Protein AF-A0A358AQT1-F1 (afdb_monomer_lite)

pLDDT: mean 85.49, std 14.46, range [27.53, 97.75]

Structure (mmCIF, N/CA/C/O backbone):
data_AF-A0A358AQT1-F1
#
_entry.id   AF-A0A358AQT1-F1
#
loop_
_atom_site.group_PDB
_atom_site.id
_atom_site.type_symbol
_atom_site.label_atom_id
_atom_site.label_alt_id
_atom_site.label_comp_id
_atom_site.label_asym_id
_atom_site.label_entity_id
_atom_site.label_seq_id
_atom_site.pdbx_PDB_ins_code
_atom_site.Cartn_x
_atom_site.Cartn_y
_atom_site.Cartn_z
_atom_site.occupancy
_atom_site.B_iso_or_equiv
_atom_site.auth_seq_id
_atom_site.auth_comp_id
_atom_site.auth_asym_id
_atom_site.auth_atom_id
_atom_site.pdbx_PDB_model_num
ATOM 1 N N . MET A 1 1 ? 2.824 5.574 20.907 1.00 30.31 1 MET A N 1
ATOM 2 C CA . MET A 1 1 ? 1.849 4.474 20.839 1.00 30.31 1 MET A CA 1
ATOM 3 C C . MET A 1 1 ? 1.481 4.317 19.376 1.00 30.31 1 MET A C 1
ATOM 5 O O . MET A 1 1 ? 0.693 5.107 18.877 1.00 30.31 1 MET A O 1
ATOM 9 N N . GLU A 1 2 ? 2.161 3.412 18.668 1.00 27.53 2 GLU A N 1
ATOM 10 C CA . GLU A 1 2 ? 1.787 3.032 17.302 1.00 27.53 2 GLU A CA 1
ATOM 11 C C . GLU A 1 2 ? 0.395 2.410 17.377 1.00 27.53 2 GLU A C 1
ATOM 13 O O . GLU A 1 2 ? 0.214 1.374 18.022 1.00 27.53 2 GLU A O 1
ATOM 18 N N . LEU A 1 3 ? -0.600 3.036 16.756 1.00 34.34 3 LEU A N 1
ATOM 19 C CA . LEU A 1 3 ? -1.854 2.349 16.494 1.00 34.34 3 LEU A CA 1
ATOM 20 C C . LEU A 1 3 ? -1.544 1.275 15.460 1.00 34.34 3 LEU A C 1
ATOM 22 O O . LEU A 1 3 ? -1.554 1.514 14.257 1.00 34.34 3 LEU A O 1
ATOM 26 N N . ARG A 1 4 ? -1.220 0.078 15.952 1.00 35.69 4 ARG A N 1
ATOM 27 C CA . ARG A 1 4 ? -1.135 -1.130 15.141 1.00 35.69 4 ARG A CA 1
ATOM 28 C C . ARG A 1 4 ? -2.538 -1.484 14.667 1.00 35.69 4 ARG A C 1
ATOM 30 O O . ARG A 1 4 ? -3.143 -2.446 15.128 1.00 35.69 4 ARG A O 1
ATOM 37 N N . ILE A 1 5 ? -3.021 -0.752 13.668 1.00 42.03 5 ILE A N 1
ATOM 38 C CA . ILE A 1 5 ? -4.056 -1.209 12.739 1.00 42.03 5 ILE A CA 1
ATOM 39 C C . ILE A 1 5 ? -3.383 -2.241 11.812 1.00 42.03 5 ILE A C 1
ATOM 41 O O . ILE A 1 5 ? -3.274 -2.081 10.604 1.00 42.03 5 ILE A O 1
ATOM 45 N N . GLN A 1 6 ? -2.826 -3.293 12.414 1.00 35.91 6 GLN A N 1
ATOM 46 C CA . GLN A 1 6 ? -2.219 -4.442 11.745 1.00 35.91 6 GLN A CA 1
ATOM 47 C C . GLN A 1 6 ? -3.061 -5.702 12.007 1.00 35.91 6 GLN A C 1
ATOM 49 O O . GLN A 1 6 ? -2.553 -6.822 12.003 1.00 35.91 6 GLN A O 1
ATOM 54 N N . GLY A 1 7 ? -4.368 -5.548 12.238 1.00 41.00 7 GLY A N 1
ATOM 55 C CA . GLY A 1 7 ? -5.285 -6.670 12.447 1.00 41.00 7 GLY A CA 1
ATOM 56 C C . GLY A 1 7 ? -5.422 -7.490 11.170 1.00 41.00 7 GLY A C 1
ATOM 57 O O . GLY A 1 7 ? -5.809 -6.952 10.139 1.00 41.00 7 GLY A O 1
ATOM 58 N N . ILE A 1 8 ? -5.012 -8.762 11.202 1.00 37.56 8 ILE A N 1
ATOM 59 C CA . ILE A 1 8 ? -5.209 -9.713 10.098 1.00 37.56 8 ILE A CA 1
ATOM 60 C C . ILE A 1 8 ? -6.718 -9.855 9.923 1.00 37.56 8 ILE A C 1
ATOM 62 O O . ILE A 1 8 ? -7.374 -10.421 10.792 1.00 37.56 8 ILE A O 1
ATOM 66 N N . GLY A 1 9 ? -7.264 -9.360 8.812 1.00 43.81 9 GLY A N 1
ATOM 67 C CA . GLY A 1 9 ? -8.577 -9.794 8.357 1.00 43.81 9 GLY A CA 1
ATOM 68 C C . GLY A 1 9 ? -8.453 -11.262 7.970 1.00 43.81 9 GLY A C 1
ATOM 69 O O . GLY A 1 9 ? -8.077 -11.586 6.847 1.00 43.81 9 GLY A O 1
ATOM 70 N N . THR A 1 10 ? -8.657 -12.172 8.922 1.00 42.59 10 THR A N 1
ATOM 71 C CA . THR A 1 10 ? -8.799 -13.591 8.591 1.00 42.59 10 THR A CA 1
ATOM 72 C C . THR A 1 10 ? -10.063 -13.675 7.744 1.00 42.59 10 THR A C 1
ATOM 74 O O . THR A 1 10 ? -11.095 -13.202 8.204 1.00 42.59 10 THR A O 1
ATOM 77 N N . GLY A 1 11 ? -9.997 -14.170 6.507 1.00 44.16 11 GLY A N 1
ATOM 78 C CA . GLY A 1 11 ? -11.103 -14.160 5.531 1.00 44.16 11 GLY A CA 1
ATOM 79 C C . GLY A 1 11 ? -12.346 -14.990 5.904 1.00 44.16 11 GLY A C 1
ATOM 80 O O . GLY A 1 11 ? -12.951 -15.615 5.037 1.00 44.16 11 GLY A O 1
ATOM 81 N N . GLY A 1 12 ? -12.705 -15.061 7.186 1.00 54.00 12 GLY A N 1
ATOM 82 C CA . GLY A 1 12 ? -13.953 -15.604 7.691 1.00 54.00 12 GLY A CA 1
ATOM 83 C C . GLY A 1 12 ? -15.131 -14.653 7.474 1.00 54.00 12 GLY A C 1
ATOM 84 O O . GLY A 1 12 ? -14.981 -13.467 7.190 1.00 54.00 12 GLY A O 1
ATOM 85 N N . ILE A 1 13 ? -16.337 -15.201 7.609 1.00 58.09 13 ILE A N 1
ATOM 86 C CA . ILE A 1 13 ? -17.584 -14.438 7.524 1.00 58.09 13 ILE A CA 1
ATOM 87 C C . ILE A 1 13 ? -17.609 -13.438 8.683 1.00 58.09 13 ILE A C 1
ATOM 89 O O . ILE A 1 13 ? -17.651 -13.847 9.844 1.00 58.09 13 ILE A O 1
ATOM 93 N N . ASN A 1 14 ? -17.607 -12.143 8.359 1.00 67.81 14 ASN A N 1
ATOM 94 C CA . ASN A 1 14 ? -17.722 -11.067 9.339 1.00 67.81 14 ASN A CA 1
ATOM 95 C C . ASN A 1 14 ? -18.961 -11.317 10.232 1.00 67.81 14 ASN A C 1
ATOM 97 O O . ASN A 1 14 ? -20.052 -11.574 9.698 1.00 67.81 14 ASN A O 1
ATOM 101 N N . PRO A 1 15 ? -18.827 -11.318 11.575 1.00 71.88 15 PRO A N 1
ATOM 102 C CA . PRO A 1 15 ? -19.958 -11.539 12.464 1.00 71.88 15 PRO A CA 1
ATOM 103 C C . PRO A 1 15 ? -21.102 -10.571 12.148 1.00 71.88 15 PRO A C 1
ATOM 105 O O . PRO A 1 15 ? -20.899 -9.385 11.900 1.00 71.88 15 PRO A O 1
ATOM 108 N N . SER A 1 16 ? -22.343 -11.073 12.177 1.00 83.38 16 SER A N 1
ATOM 109 C CA . SER A 1 16 ? -23.503 -10.220 11.899 1.00 83.38 16 SER A CA 1
ATOM 110 C C . SER A 1 16 ? -23.532 -9.020 12.851 1.00 83.38 16 SER A C 1
ATOM 112 O O . SER A 1 16 ? -23.256 -9.173 14.046 1.00 83.38 16 SER A O 1
ATOM 114 N N . ALA A 1 17 ? -23.954 -7.851 12.357 1.00 86.00 17 ALA A N 1
ATOM 115 C CA . ALA A 1 17 ? -24.087 -6.651 13.186 1.00 86.00 17 ALA A CA 1
ATOM 116 C C . ALA A 1 17 ? -24.909 -6.935 14.455 1.00 86.00 17 ALA A C 1
ATOM 118 O O . ALA A 1 17 ? -24.529 -6.555 15.559 1.00 86.00 17 ALA A O 1
ATOM 119 N N . ARG A 1 18 ? -25.990 -7.718 14.340 1.00 87.38 18 ARG A N 1
ATOM 120 C CA . ARG A 1 18 ? -26.807 -8.127 15.492 1.00 87.38 18 ARG A CA 1
ATOM 121 C C . ARG A 1 18 ? -25.993 -8.864 16.560 1.00 87.38 18 ARG A C 1
ATOM 123 O O . ARG A 1 18 ? -26.183 -8.595 17.744 1.00 87.38 18 ARG A O 1
ATOM 130 N N . THR A 1 19 ? -25.102 -9.773 16.167 1.00 88.12 19 THR A N 1
ATOM 131 C CA . THR A 1 19 ? -24.222 -10.506 17.092 1.00 88.12 19 THR A CA 1
ATOM 132 C C . THR A 1 19 ? -23.278 -9.550 17.816 1.00 88.12 19 THR A C 1
ATOM 134 O O . THR A 1 19 ? -23.160 -9.616 19.040 1.00 88.12 19 THR A O 1
ATOM 137 N N 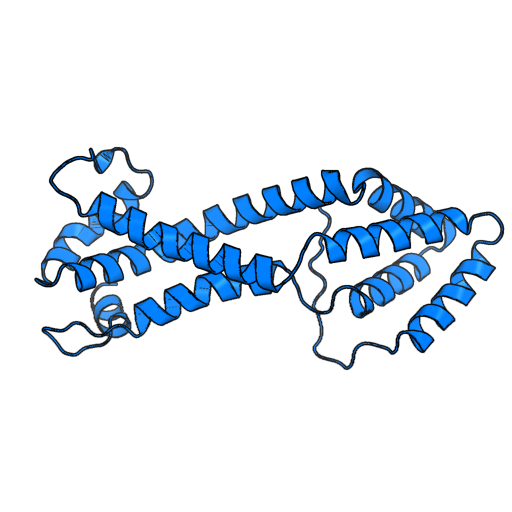. VAL A 1 20 ? -22.659 -8.628 17.076 1.00 89.75 20 VAL A N 1
ATOM 138 C CA . VAL A 1 20 ? -21.725 -7.631 17.618 1.00 89.75 20 VAL A CA 1
ATOM 139 C C . VAL A 1 20 ? -22.432 -6.712 18.609 1.00 89.75 20 VAL A C 1
ATOM 141 O O . VAL A 1 20 ? -22.029 -6.635 19.767 1.00 89.75 20 VAL A O 1
ATOM 144 N N . PHE A 1 21 ? -23.551 -6.101 18.217 1.00 91.56 21 PHE A N 1
ATOM 145 C CA . PHE A 1 21 ? -24.311 -5.203 19.091 1.00 91.56 21 PHE A CA 1
ATOM 146 C C . PHE A 1 21 ? -24.918 -5.915 20.310 1.00 91.56 21 PHE A C 1
ATOM 148 O O . PHE A 1 21 ? -25.053 -5.307 21.372 1.00 91.56 21 PHE A O 1
ATOM 155 N N . THR A 1 22 ? -25.222 -7.215 20.210 1.00 91.12 22 THR A N 1
ATOM 156 C CA . THR A 1 22 ? -25.646 -8.013 21.374 1.00 91.12 22 THR A CA 1
ATOM 157 C C . THR A 1 22 ? -24.506 -8.178 22.380 1.00 91.12 22 THR A C 1
ATOM 159 O O . THR A 1 22 ? -24.722 -7.981 23.574 1.00 91.12 22 THR A O 1
ATOM 162 N N . LYS A 1 23 ? -23.283 -8.478 21.919 1.00 90.38 23 LYS A N 1
ATOM 163 C CA . LYS A 1 23 ? -22.099 -8.530 22.792 1.00 90.38 23 LYS A CA 1
ATOM 164 C C . LYS A 1 23 ? -21.771 -7.156 23.379 1.00 90.38 23 LYS A C 1
ATOM 166 O O . LYS A 1 23 ? -21.539 -7.051 24.581 1.00 90.38 23 LYS A O 1
ATOM 171 N N . LEU A 1 24 ? -21.838 -6.092 22.577 1.00 93.19 24 LEU A N 1
ATOM 172 C CA . LEU A 1 24 ? -21.643 -4.719 23.055 1.00 93.19 24 LEU A CA 1
ATOM 173 C C . LEU A 1 24 ? -22.593 -4.376 24.202 1.00 93.19 24 LEU A C 1
ATOM 175 O O . LEU A 1 24 ? -22.164 -3.783 25.188 1.00 93.19 24 LEU A O 1
ATOM 179 N N . LYS A 1 25 ? -23.857 -4.809 24.125 1.00 93.56 25 LYS A N 1
ATOM 180 C CA . LYS A 1 25 ? -24.830 -4.603 25.202 1.00 93.56 25 LYS A CA 1
ATOM 181 C C . LYS A 1 25 ? -24.364 -5.187 26.544 1.00 93.56 25 LYS A C 1
ATOM 183 O O . LYS A 1 25 ? -24.516 -4.521 27.561 1.00 93.56 25 LYS A O 1
ATOM 188 N N . SER A 1 26 ? -23.743 -6.370 26.561 1.00 93.25 26 SER A N 1
ATOM 189 C CA . SER A 1 26 ? -23.199 -6.915 27.817 1.00 93.25 26 SER A CA 1
ATOM 190 C C . SER A 1 26 ? -22.043 -6.082 28.381 1.00 93.25 26 SER A C 1
ATOM 192 O O . SER A 1 26 ? -21.949 -5.916 29.593 1.00 93.25 26 SER A O 1
ATOM 194 N N . TYR A 1 27 ? -21.206 -5.479 27.530 1.00 93.12 27 TYR A N 1
ATOM 195 C CA . TYR A 1 27 ? -20.159 -4.555 27.987 1.00 93.12 27 TYR A CA 1
ATOM 196 C C . TYR A 1 27 ? -20.737 -3.244 28.526 1.00 93.12 27 TYR A C 1
ATOM 198 O O . TYR A 1 27 ? -20.243 -2.720 29.522 1.00 93.12 27 TYR A O 1
ATOM 206 N N . PHE A 1 28 ? -21.811 -2.741 27.913 1.00 93.12 28 PHE A N 1
ATOM 207 C CA . PHE A 1 28 ? -22.566 -1.601 28.431 1.00 93.12 28 PHE A CA 1
ATOM 208 C C . PHE A 1 28 ? -23.085 -1.853 29.849 1.00 93.12 28 PHE A C 1
ATOM 210 O O . PHE A 1 28 ? -22.928 -1.006 30.726 1.00 93.12 28 PHE A O 1
ATOM 217 N N . GLU A 1 29 ? -23.652 -3.035 30.085 1.00 92.12 29 GLU A N 1
ATOM 218 C CA . GLU A 1 29 ? -24.152 -3.443 31.399 1.00 92.12 29 GLU A CA 1
ATOM 219 C C . GLU A 1 29 ? -23.017 -3.573 32.431 1.00 92.12 29 GLU A C 1
ATOM 221 O O . GLU A 1 29 ? -23.175 -3.115 33.562 1.00 92.12 29 GLU A O 1
ATOM 226 N N . LEU A 1 30 ? -21.856 -4.116 32.041 1.00 91.12 30 LEU A N 1
ATOM 227 C CA . LEU A 1 30 ? -20.677 -4.235 32.912 1.00 91.12 30 LEU A CA 1
ATOM 228 C C . LEU A 1 30 ? -20.078 -2.879 33.313 1.00 91.12 30 LEU A C 1
ATOM 230 O O . LEU A 1 30 ? -19.614 -2.722 34.440 1.00 91.12 30 LEU A O 1
ATOM 234 N N . LEU A 1 31 ? -20.079 -1.904 32.403 1.00 92.50 31 LEU A N 1
ATOM 235 C CA . LEU A 1 31 ? -19.528 -0.570 32.658 1.00 92.50 31 LEU A CA 1
ATOM 236 C C . LEU A 1 31 ? -20.473 0.324 33.476 1.00 92.50 31 LEU A C 1
ATOM 238 O O . LEU A 1 31 ? -20.018 1.282 34.101 1.00 92.50 31 LEU A O 1
ATOM 242 N N . GLY A 1 32 ? -21.779 0.045 33.484 1.00 92.06 32 GLY A N 1
ATOM 243 C CA . GLY A 1 32 ? -22.765 0.819 34.241 1.00 92.06 32 GLY A CA 1
ATOM 244 C C . GLY A 1 32 ? -22.709 2.316 33.910 1.00 92.06 32 GLY A C 1
ATOM 245 O O . GLY A 1 32 ? -22.921 2.725 32.770 1.00 92.06 32 GLY A O 1
ATOM 246 N N . ASN A 1 33 ? -22.392 3.153 34.903 1.00 92.69 33 ASN A N 1
ATOM 247 C CA . ASN A 1 33 ? -22.304 4.612 34.735 1.00 92.69 33 ASN A CA 1
ATOM 248 C C . ASN A 1 33 ? -21.180 5.052 33.773 1.00 92.69 33 ASN A C 1
ATOM 250 O O . ASN A 1 33 ? -21.238 6.138 33.189 1.00 92.69 33 ASN A O 1
ATOM 254 N N . ASP A 1 34 ? -20.186 4.192 33.554 1.00 93.00 34 ASP A N 1
ATOM 255 C CA . ASP A 1 34 ? -19.022 4.464 32.712 1.00 93.00 34 ASP A CA 1
ATOM 256 C C . ASP A 1 34 ? -19.237 4.100 31.235 1.00 93.00 34 ASP A C 1
ATOM 258 O O . ASP A 1 34 ? -18.322 4.207 30.421 1.00 93.00 34 ASP A O 1
ATOM 262 N N . GLN A 1 35 ? -20.463 3.731 30.846 1.00 93.44 35 GLN A N 1
ATOM 263 C CA . GLN A 1 35 ? -20.825 3.394 29.463 1.00 93.44 35 GLN A CA 1
ATOM 264 C C . GLN A 1 35 ? -20.428 4.445 28.417 1.00 93.44 35 GLN A C 1
ATOM 266 O O . GLN A 1 35 ? -20.172 4.114 27.260 1.00 93.44 35 GLN A O 1
ATOM 271 N N . HIS A 1 36 ? -20.367 5.718 28.809 1.00 91.94 36 HIS A N 1
ATOM 272 C CA . HIS A 1 36 ? -19.999 6.815 27.920 1.00 91.94 36 HIS A CA 1
ATOM 273 C C . HIS A 1 36 ? -18.584 6.650 27.334 1.00 91.94 36 HIS A C 1
ATOM 275 O O . HIS A 1 36 ? -18.359 7.065 26.199 1.00 91.94 36 HIS A O 1
ATOM 281 N N . ILE A 1 37 ? -17.662 5.999 28.055 1.00 93.31 37 ILE A N 1
ATOM 282 C CA . ILE A 1 37 ? -16.307 5.686 27.573 1.00 93.31 37 ILE A CA 1
ATOM 283 C C . ILE A 1 37 ? -16.376 4.724 26.384 1.00 93.31 37 ILE A C 1
ATOM 285 O O . ILE A 1 37 ? -15.767 4.975 25.345 1.00 93.31 37 ILE A O 1
ATOM 289 N N . LEU A 1 38 ? -17.183 3.664 26.498 1.00 93.81 38 LEU A N 1
ATOM 290 C CA . LEU A 1 38 ? -17.378 2.694 25.422 1.00 93.81 38 LEU A CA 1
ATOM 291 C C . LEU A 1 38 ? -18.031 3.331 24.190 1.00 93.81 38 LEU A C 1
ATOM 293 O O . LEU A 1 38 ? -17.604 3.070 23.068 1.00 93.81 38 LEU A O 1
ATOM 297 N N . ILE A 1 39 ? -19.023 4.208 24.385 1.00 92.38 39 ILE A N 1
ATOM 298 C CA . ILE A 1 39 ? -19.660 4.945 23.278 1.00 92.38 39 ILE A CA 1
ATOM 299 C C . ILE A 1 39 ? -18.622 5.767 22.521 1.00 92.38 39 ILE A C 1
ATOM 301 O O . ILE A 1 39 ? -18.583 5.721 21.293 1.00 92.38 39 ILE A O 1
ATOM 305 N N . ARG A 1 40 ? -17.789 6.525 23.240 1.00 90.75 40 ARG A N 1
ATOM 306 C CA . ARG A 1 40 ? -16.765 7.378 22.630 1.00 90.75 40 ARG A CA 1
ATOM 307 C C . ARG A 1 40 ? -15.713 6.567 21.886 1.00 90.75 40 ARG A C 1
ATOM 309 O O . ARG A 1 40 ? -15.393 6.913 20.754 1.00 90.75 40 ARG A O 1
ATOM 316 N N . TYR A 1 41 ? -15.257 5.466 22.476 1.00 91.06 41 TYR A N 1
ATOM 317 C CA . TYR A 1 41 ? -14.328 4.547 21.832 1.00 91.06 41 TYR A CA 1
ATOM 318 C C . TYR A 1 41 ? -14.893 3.975 20.521 1.00 91.06 41 TYR A C 1
ATOM 320 O O . TYR A 1 41 ? -14.274 4.127 19.471 1.00 91.06 41 TYR A O 1
ATOM 328 N N . ILE A 1 42 ? -16.111 3.417 20.548 1.00 90.44 42 ILE A N 1
ATOM 329 C CA . ILE A 1 42 ? -16.775 2.874 19.348 1.00 90.44 42 ILE A CA 1
ATOM 330 C C . ILE A 1 42 ? -16.986 3.967 18.294 1.00 90.44 42 ILE A C 1
ATOM 332 O O . ILE A 1 42 ? -16.755 3.737 17.110 1.00 90.44 42 ILE A O 1
ATOM 336 N N . SER A 1 43 ? -17.406 5.163 18.713 1.00 88.44 43 SER A N 1
ATOM 337 C CA . SER A 1 43 ? -17.646 6.285 17.795 1.00 88.44 43 SER A CA 1
ATOM 338 C C . SER A 1 43 ? -16.359 6.707 17.086 1.00 88.44 43 SER A C 1
ATOM 340 O O . SER A 1 43 ? -16.373 6.933 15.879 1.00 88.44 43 SER A O 1
ATOM 342 N N . GLY A 1 44 ? -15.244 6.763 17.819 1.00 86.19 44 GLY A N 1
ATOM 343 C CA . GLY A 1 44 ? -13.928 7.045 17.256 1.00 86.19 44 GLY A CA 1
ATOM 344 C C . GLY A 1 44 ? -13.443 5.954 16.302 1.00 86.19 44 GLY A C 1
ATOM 345 O O . GLY A 1 44 ? -12.933 6.276 15.233 1.00 86.19 44 GLY A O 1
ATOM 346 N N . MET A 1 45 ? -13.666 4.673 16.627 1.00 85.62 45 MET A N 1
ATOM 347 C CA . MET A 1 45 ? -13.352 3.569 15.711 1.00 85.62 45 MET A CA 1
ATOM 348 C C . MET A 1 45 ? -14.135 3.672 14.397 1.00 85.62 45 MET A C 1
ATOM 350 O O . MET A 1 45 ? -13.533 3.600 13.331 1.00 85.62 45 MET A O 1
ATOM 354 N N . ILE A 1 46 ? -15.453 3.896 14.463 1.00 86.38 46 ILE A N 1
ATOM 355 C CA . ILE A 1 46 ? -16.307 4.041 13.272 1.00 86.38 46 ILE A CA 1
ATOM 356 C C . ILE A 1 46 ? -15.881 5.257 12.436 1.00 86.38 46 ILE A C 1
ATOM 358 O O . ILE A 1 46 ? -15.830 5.190 11.207 1.00 86.38 46 ILE A O 1
ATOM 362 N N . ALA A 1 47 ? -15.563 6.378 13.089 1.00 84.31 47 ALA A N 1
ATOM 363 C CA . ALA A 1 47 ? -15.061 7.563 12.403 1.00 84.31 47 ALA A CA 1
ATOM 364 C C . ALA A 1 47 ? -13.730 7.272 11.689 1.00 84.31 47 ALA A C 1
ATOM 366 O O . ALA A 1 47 ? -13.590 7.596 10.514 1.00 84.31 47 ALA A O 1
ATOM 367 N N . ALA A 1 48 ? -12.790 6.593 12.352 1.00 81.50 48 ALA A N 1
ATOM 368 C CA . ALA A 1 48 ? -11.500 6.232 11.768 1.00 81.50 48 ALA A CA 1
ATOM 369 C C . ALA A 1 48 ? -11.635 5.308 10.544 1.00 81.50 48 ALA A C 1
ATOM 371 O O . ALA A 1 48 ? -10.947 5.513 9.543 1.00 81.50 48 ALA A O 1
ATOM 372 N N . THR A 1 49 ? -12.550 4.334 10.579 1.00 81.00 49 THR A N 1
ATOM 373 C CA . THR A 1 49 ? -12.797 3.446 9.431 1.00 81.00 49 THR A CA 1
ATOM 374 C C . THR A 1 49 ? -13.438 4.171 8.252 1.00 81.00 49 THR A C 1
ATOM 376 O O . THR A 1 49 ? -13.149 3.845 7.109 1.00 81.00 49 THR A O 1
ATOM 379 N N . ASN A 1 50 ? -14.266 5.189 8.505 1.00 81.31 50 ASN A N 1
ATOM 380 C CA . ASN A 1 50 ? -14.900 5.968 7.435 1.00 81.31 50 ASN A CA 1
ATOM 381 C C . ASN A 1 50 ? -13.950 6.970 6.763 1.00 81.31 50 ASN A C 1
ATOM 383 O O . ASN A 1 50 ? -14.203 7.381 5.638 1.00 81.31 50 ASN A O 1
ATOM 387 N N . VAL A 1 51 ? -12.870 7.374 7.436 1.00 82.62 51 VAL A N 1
ATOM 388 C CA . VAL A 1 51 ? -11.860 8.299 6.884 1.00 82.62 51 VAL A CA 1
ATOM 389 C C . VAL A 1 51 ? -10.839 7.569 6.002 1.00 82.62 51 VAL A C 1
ATOM 391 O O . VAL A 1 51 ? -10.091 8.201 5.264 1.00 82.62 51 VAL A O 1
ATOM 394 N N . THR A 1 52 ? -10.794 6.238 6.071 1.00 77.62 52 THR A N 1
ATOM 395 C CA . THR A 1 52 ? -9.777 5.414 5.411 1.00 77.62 52 THR A CA 1
ATOM 396 C C . THR A 1 52 ? -10.411 4.460 4.397 1.00 77.62 52 THR A C 1
ATOM 398 O O . THR A 1 52 ? -10.408 3.241 4.560 1.00 77.62 52 THR A O 1
ATOM 401 N N . MET A 1 53 ? -11.005 5.024 3.342 1.00 84.69 53 MET A N 1
ATOM 402 C CA . MET A 1 53 ? -11.715 4.241 2.326 1.00 84.69 53 MET A CA 1
ATOM 403 C C . MET A 1 53 ? -10.746 3.413 1.463 1.00 84.69 53 MET A C 1
ATOM 405 O O . MET A 1 53 ? -9.664 3.865 1.086 1.00 84.69 53 MET A O 1
ATOM 409 N N . LEU A 1 54 ? -11.119 2.160 1.183 1.00 87.50 54 LEU A N 1
ATOM 410 C CA . LEU A 1 54 ? -10.242 1.182 0.521 1.00 87.50 54 LEU A CA 1
ATOM 411 C C . LEU A 1 54 ? -10.010 1.489 -0.962 1.00 87.50 54 LEU A C 1
ATOM 413 O O . LEU A 1 54 ? -8.920 1.257 -1.473 1.00 87.50 54 LEU A O 1
ATOM 417 N N . ASP A 1 55 ? -11.029 1.988 -1.651 1.00 89.50 55 ASP A N 1
ATOM 418 C CA . ASP A 1 55 ? -10.955 2.408 -3.049 1.00 89.50 55 ASP A CA 1
ATOM 419 C C . ASP A 1 55 ? -10.062 3.641 -3.216 1.00 89.50 55 ASP A C 1
ATOM 421 O O . ASP A 1 55 ? -9.230 3.668 -4.121 1.00 89.50 55 ASP A O 1
ATOM 425 N N . GLU A 1 56 ? -10.150 4.611 -2.304 1.00 90.88 56 GLU A N 1
ATOM 426 C CA . GLU A 1 56 ? -9.222 5.747 -2.259 1.00 90.88 56 GLU A CA 1
ATOM 427 C C . GLU A 1 56 ? -7.789 5.295 -1.969 1.00 90.88 56 GLU A C 1
ATOM 429 O O . GLU A 1 56 ? -6.848 5.785 -2.590 1.00 90.88 56 GLU A O 1
ATOM 434 N N . ALA A 1 57 ? -7.607 4.342 -1.051 1.00 92.25 57 ALA A N 1
ATOM 435 C CA . ALA A 1 57 ? -6.298 3.777 -0.747 1.00 92.25 57 ALA A CA 1
ATOM 436 C C . ALA A 1 57 ? -5.673 3.091 -1.967 1.00 92.25 57 ALA A C 1
ATOM 438 O O . ALA A 1 57 ? -4.519 3.365 -2.292 1.00 92.25 57 ALA A O 1
ATOM 439 N N . ALA A 1 58 ? -6.437 2.239 -2.656 1.00 94.81 58 ALA A N 1
ATOM 440 C CA . ALA A 1 58 ? -5.985 1.560 -3.866 1.00 94.81 58 ALA A CA 1
ATOM 441 C C . ALA A 1 58 ? -5.708 2.541 -5.010 1.00 94.81 58 ALA A C 1
ATOM 443 O O . ALA A 1 58 ? -4.672 2.430 -5.659 1.00 94.81 58 ALA A O 1
ATOM 444 N N . SER A 1 59 ? -6.585 3.527 -5.216 1.00 95.12 59 SER A N 1
ATOM 445 C CA . SER A 1 59 ? -6.390 4.562 -6.240 1.00 95.12 59 SER A CA 1
ATOM 446 C C . SER A 1 59 ? -5.134 5.382 -5.956 1.00 95.12 59 SER A C 1
ATOM 448 O O . SER A 1 59 ? -4.314 5.575 -6.839 1.00 95.12 59 SER A O 1
ATOM 450 N N . TYR A 1 60 ? -4.910 5.771 -4.699 1.00 95.06 60 TYR A N 1
ATOM 451 C CA . TYR A 1 60 ? -3.701 6.498 -4.327 1.00 95.06 60 TYR A CA 1
ATOM 452 C C . TYR A 1 60 ? -2.428 5.659 -4.499 1.00 95.06 60 TYR A C 1
ATOM 454 O O . TYR A 1 60 ? -1.405 6.184 -4.922 1.00 95.06 60 TYR A O 1
ATOM 462 N N . GLY A 1 61 ? -2.478 4.359 -4.191 1.00 96.56 61 GLY A N 1
ATOM 463 C CA . GLY A 1 61 ? -1.368 3.447 -4.474 1.00 96.56 61 GLY A CA 1
ATOM 464 C C . GLY A 1 61 ? -1.051 3.367 -5.966 1.00 96.56 61 GLY A C 1
ATOM 465 O O . GLY A 1 61 ? 0.113 3.410 -6.347 1.00 96.56 61 GLY A O 1
ATOM 466 N N . PHE A 1 62 ? -2.082 3.312 -6.806 1.00 95.81 62 PHE A N 1
ATOM 467 C CA . PHE A 1 62 ? -1.928 3.360 -8.256 1.00 95.81 62 PHE A CA 1
ATOM 468 C C . PHE A 1 62 ? -1.293 4.685 -8.712 1.00 95.81 62 PHE A C 1
ATOM 470 O O . PHE A 1 62 ? -0.276 4.659 -9.391 1.00 95.81 62 PHE A O 1
ATOM 477 N N . ASP A 1 63 ? -1.813 5.832 -8.260 1.00 96.19 63 ASP A N 1
ATOM 478 C CA . ASP A 1 63 ? -1.297 7.164 -8.620 1.00 96.19 63 ASP A CA 1
ATOM 479 C C . ASP A 1 63 ? 0.166 7.373 -8.200 1.00 96.19 63 ASP A C 1
ATOM 481 O O . ASP A 1 63 ? 0.928 8.066 -8.870 1.00 96.19 63 ASP A O 1
ATOM 485 N N . VAL A 1 64 ? 0.559 6.823 -7.050 1.00 95.69 64 VAL A N 1
ATOM 486 C CA . VAL A 1 64 ? 1.950 6.840 -6.580 1.00 95.69 64 VAL A CA 1
ATOM 487 C C . VAL A 1 64 ? 2.832 6.030 -7.521 1.00 95.69 64 VAL A C 1
ATOM 489 O O . VAL A 1 64 ? 3.879 6.502 -7.945 1.00 95.69 64 VAL A O 1
ATOM 492 N N . ALA A 1 65 ? 2.402 4.823 -7.874 1.00 95.62 65 ALA A N 1
ATOM 493 C CA . ALA A 1 65 ? 3.150 3.993 -8.798 1.00 95.62 65 ALA A CA 1
ATOM 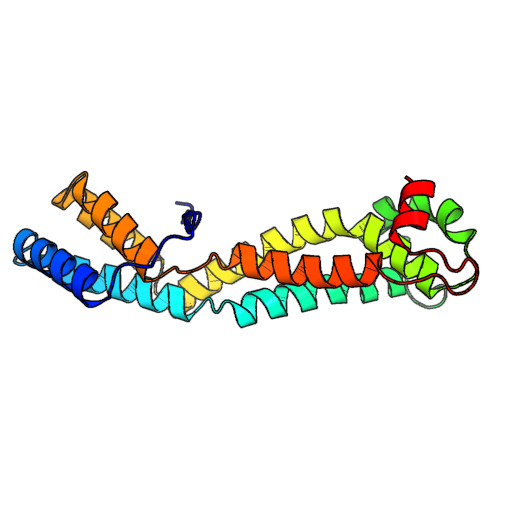494 C C . ALA A 1 65 ? 3.227 4.636 -10.196 1.00 95.62 65 ALA A C 1
ATOM 496 O O . ALA A 1 65 ? 4.289 4.610 -10.801 1.00 95.62 65 ALA A O 1
ATOM 497 N N . ASP A 1 66 ? 2.175 5.306 -10.667 1.00 94.12 66 ASP A N 1
ATOM 498 C CA . ASP A 1 66 ? 2.186 6.071 -11.923 1.00 94.12 66 ASP A CA 1
ATOM 499 C C . ASP A 1 66 ? 3.167 7.262 -11.886 1.00 94.12 66 ASP A C 1
ATOM 501 O O . ASP A 1 66 ? 3.890 7.518 -12.850 1.00 94.12 66 ASP A O 1
ATOM 505 N N . GLN A 1 67 ? 3.314 7.944 -10.742 1.00 94.50 67 GLN A N 1
ATOM 506 C CA . GLN A 1 67 ? 4.327 9.002 -10.581 1.00 94.50 67 GLN A CA 1
ATOM 507 C C . GLN A 1 67 ? 5.754 8.496 -10.827 1.00 94.50 67 GLN A C 1
ATOM 509 O O . GLN A 1 67 ? 6.598 9.261 -11.305 1.00 94.50 67 GLN A O 1
ATOM 514 N N . LEU A 1 68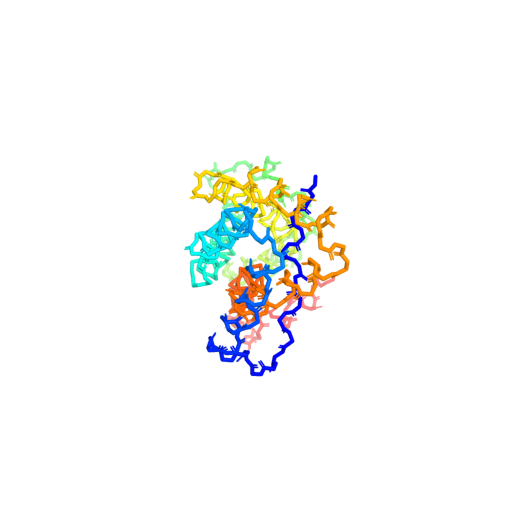 ? 6.034 7.215 -10.566 1.00 95.19 68 LEU A N 1
ATOM 515 C CA . LEU A 1 68 ? 7.329 6.626 -10.891 1.00 95.19 68 LEU A CA 1
ATOM 516 C C . LEU A 1 68 ? 7.588 6.612 -12.406 1.00 95.19 68 LEU A C 1
ATOM 518 O O . LEU A 1 68 ? 8.721 6.853 -12.814 1.00 95.19 68 LEU A O 1
ATOM 522 N N . HIS A 1 69 ? 6.572 6.439 -13.260 1.00 92.62 69 HIS A N 1
ATOM 523 C CA . HIS A 1 69 ? 6.752 6.561 -14.713 1.00 92.62 69 HIS A CA 1
ATOM 524 C C . HIS A 1 69 ? 7.196 7.963 -15.129 1.00 92.62 69 HIS A C 1
ATOM 526 O O . HIS A 1 69 ? 8.054 8.098 -16.013 1.00 92.62 69 HIS A O 1
ATOM 532 N N . GLN A 1 70 ? 6.663 9.001 -14.479 1.00 90.12 70 GLN A N 1
ATOM 533 C CA . GLN A 1 70 ? 7.099 10.375 -14.715 1.00 90.12 70 GLN A CA 1
ATOM 534 C C . GLN A 1 70 ? 8.551 10.571 -14.267 1.00 90.12 70 GLN A C 1
ATOM 536 O O . GLN A 1 70 ? 9.357 11.090 -15.033 1.00 90.12 70 GLN A O 1
ATOM 541 N N . ILE A 1 71 ? 8.916 10.066 -13.084 1.00 90.94 71 ILE A N 1
ATOM 542 C CA . ILE A 1 71 ? 10.301 10.092 -12.590 1.00 90.94 71 ILE A CA 1
ATOM 543 C C . ILE A 1 71 ? 11.249 9.388 -13.572 1.00 90.94 71 ILE A C 1
ATOM 545 O O . ILE A 1 71 ? 12.315 9.911 -13.896 1.00 90.94 71 ILE A O 1
ATOM 549 N N . CYS A 1 72 ? 10.874 8.213 -14.082 1.00 91.81 72 CYS A N 1
ATOM 550 C CA . CYS A 1 72 ? 11.671 7.491 -15.070 1.00 91.81 72 CYS A CA 1
ATOM 551 C C . CYS A 1 72 ? 11.819 8.283 -16.376 1.00 91.81 72 CYS A C 1
ATOM 553 O O . CYS A 1 72 ? 12.913 8.309 -16.934 1.00 91.81 72 CYS A O 1
ATOM 555 N N . THR A 1 73 ? 10.760 8.961 -16.831 1.00 88.62 73 THR A N 1
ATOM 556 C CA . THR A 1 73 ? 10.818 9.869 -17.992 1.00 88.62 73 THR A CA 1
ATOM 557 C C . THR A 1 73 ? 11.827 10.990 -17.756 1.00 88.62 73 THR A C 1
ATOM 559 O O . THR A 1 73 ? 12.706 11.215 -18.585 1.00 88.62 73 THR A O 1
ATOM 562 N N . ASP A 1 74 ? 11.760 11.648 -16.599 1.00 86.94 74 ASP A N 1
ATOM 563 C CA . ASP A 1 74 ? 12.634 12.774 -16.257 1.00 86.94 74 ASP A CA 1
ATOM 564 C C . ASP A 1 74 ? 14.110 12.349 -16.137 1.00 86.94 74 ASP A C 1
ATOM 566 O O . ASP A 1 74 ? 15.018 13.112 -16.471 1.00 86.94 74 ASP A O 1
ATOM 570 N N . LEU A 1 75 ? 14.369 11.113 -15.696 1.00 86.75 75 LEU A N 1
ATOM 571 C CA . LEU A 1 75 ? 15.713 10.523 -15.649 1.00 86.75 75 LEU A CA 1
ATOM 572 C C . LEU A 1 75 ? 16.261 10.152 -17.037 1.00 86.75 75 LEU A C 1
ATOM 574 O O . LEU A 1 75 ? 17.483 10.065 -17.210 1.00 86.75 75 LEU A O 1
ATOM 578 N N . LEU A 1 76 ? 15.381 9.899 -18.010 1.00 84.50 76 LEU A N 1
ATOM 579 C CA . LEU A 1 76 ? 15.742 9.606 -19.397 1.00 84.50 76 LEU A CA 1
ATOM 580 C C . LEU A 1 76 ? 15.915 10.872 -20.238 1.00 84.50 76 LEU A C 1
ATOM 582 O O . LEU A 1 76 ? 16.752 10.867 -21.150 1.00 84.50 76 LEU A O 1
ATOM 586 N N . ASP A 1 77 ? 15.167 11.937 -19.932 1.00 76.38 77 ASP A N 1
ATOM 587 C CA . ASP A 1 77 ? 15.186 13.174 -20.704 1.00 76.38 77 ASP A CA 1
ATOM 588 C C . ASP A 1 77 ? 16.586 13.809 -20.717 1.00 76.38 77 ASP A C 1
ATOM 590 O O . ASP A 1 77 ? 17.207 14.122 -19.699 1.00 76.38 77 ASP A O 1
ATOM 594 N N . LYS A 1 78 ? 17.096 14.010 -21.932 1.00 59.69 78 LYS A N 1
ATOM 595 C CA . LYS A 1 78 ? 18.415 14.585 -22.213 1.00 59.69 78 LYS A CA 1
ATOM 596 C C . LYS A 1 78 ? 18.360 16.107 -22.383 1.00 59.69 78 LYS A C 1
ATOM 598 O O . LYS A 1 78 ? 19.395 16.706 -22.682 1.00 59.69 78 LYS A O 1
ATOM 603 N N . HIS A 1 79 ? 17.183 16.731 -22.249 1.00 52.59 79 HIS A N 1
ATOM 604 C CA . HIS A 1 79 ? 16.942 18.101 -22.707 1.00 52.59 79 HIS A CA 1
ATOM 605 C C . HIS A 1 79 ? 16.548 19.137 -21.644 1.00 52.59 79 HIS A C 1
ATOM 607 O O . HIS A 1 79 ? 16.396 20.302 -22.018 1.00 52.59 79 HIS A O 1
ATOM 613 N N . GLY A 1 80 ? 16.457 18.814 -20.347 1.00 52.88 80 GLY A N 1
ATOM 614 C CA . GLY A 1 80 ? 16.036 19.848 -19.384 1.00 52.88 80 GLY A CA 1
ATOM 615 C C . GLY A 1 80 ? 16.350 19.657 -17.904 1.00 52.88 80 GLY A C 1
ATOM 616 O O . GLY A 1 80 ? 16.538 20.660 -17.214 1.00 52.88 80 GLY A O 1
ATOM 617 N N . ALA A 1 81 ? 16.443 18.430 -17.401 1.00 59.00 81 ALA A N 1
ATOM 618 C CA . ALA A 1 81 ? 16.783 18.189 -16.002 1.00 59.00 81 ALA A CA 1
ATOM 619 C C . ALA A 1 81 ? 18.283 17.906 -15.848 1.00 59.00 81 ALA A C 1
ATOM 621 O O . ALA A 1 81 ? 18.925 17.389 -16.757 1.00 59.00 81 ALA A O 1
ATOM 622 N N . ASN A 1 82 ? 18.852 18.243 -14.692 1.00 68.19 82 ASN A N 1
ATOM 623 C CA . ASN A 1 82 ? 20.142 17.712 -14.258 1.00 68.19 82 ASN A CA 1
ATOM 624 C C . ASN A 1 82 ? 19.842 16.403 -13.499 1.00 68.19 82 ASN A C 1
ATOM 626 O O . ASN A 1 82 ? 19.632 16.462 -12.281 1.00 68.19 82 ASN A O 1
ATOM 630 N N . PRO A 1 83 ? 19.754 15.238 -14.179 1.00 70.56 83 PRO A N 1
ATOM 631 C CA . PRO A 1 83 ? 19.285 13.991 -13.572 1.00 70.56 83 PRO A CA 1
ATOM 632 C C . PRO A 1 83 ? 20.162 13.571 -12.390 1.00 70.56 83 PRO A C 1
ATOM 634 O O . PRO A 1 83 ? 19.669 12.958 -11.457 1.00 70.56 83 PRO A O 1
ATOM 637 N N . GLU A 1 84 ? 21.429 13.987 -12.377 1.00 72.81 84 GLU A N 1
ATOM 638 C CA . GLU A 1 84 ? 22.402 13.792 -11.296 1.00 72.81 84 GLU A CA 1
ATOM 639 C C . GLU A 1 84 ? 21.998 14.356 -9.923 1.00 72.81 84 GLU A C 1
ATOM 641 O O . GLU A 1 84 ? 22.565 13.938 -8.914 1.00 72.81 84 GLU A O 1
ATOM 646 N N . TYR A 1 85 ? 21.017 15.264 -9.857 1.00 74.75 85 TYR A N 1
ATOM 647 C CA . TYR A 1 85 ? 20.467 15.761 -8.588 1.00 74.75 85 TYR A CA 1
ATOM 648 C C . TYR A 1 85 ? 19.185 15.044 -8.148 1.00 74.75 85 TYR A C 1
ATOM 650 O O . TYR A 1 85 ? 18.649 15.369 -7.089 1.00 74.75 85 TYR A O 1
ATOM 658 N N . HIS A 1 86 ? 18.681 14.092 -8.935 1.00 79.31 86 HIS A N 1
ATOM 659 C CA . HIS A 1 86 ? 17.502 13.316 -8.575 1.00 79.31 86 HIS A CA 1
ATOM 660 C C . HIS A 1 86 ? 17.872 12.228 -7.559 1.00 79.31 86 HIS A C 1
ATOM 662 O O . HIS A 1 86 ? 18.883 11.541 -7.714 1.00 79.31 86 HIS A O 1
ATOM 668 N N . GLU A 1 87 ? 17.045 12.017 -6.533 1.00 82.94 87 GLU A N 1
ATOM 669 C CA . GLU A 1 87 ? 17.346 11.059 -5.453 1.00 82.94 87 GLU A CA 1
ATOM 670 C C . GLU A 1 87 ? 17.490 9.607 -5.955 1.00 82.94 87 GLU A C 1
ATOM 672 O O . GLU A 1 87 ? 18.280 8.828 -5.424 1.00 82.94 87 GLU A O 1
ATOM 677 N N . TYR A 1 88 ? 16.816 9.281 -7.061 1.00 87.06 88 TYR A N 1
ATOM 678 C CA . TYR A 1 88 ? 16.856 7.970 -7.719 1.00 87.06 88 TYR A CA 1
ATOM 679 C C . TYR A 1 88 ? 18.034 7.800 -8.699 1.00 87.06 88 TYR A C 1
ATOM 681 O O . TYR A 1 88 ? 18.271 6.699 -9.197 1.00 87.06 88 TYR A O 1
ATOM 689 N N . TYR A 1 89 ? 18.807 8.857 -8.981 1.00 85.19 89 TYR A N 1
ATOM 690 C CA . TYR A 1 89 ? 19.876 8.807 -9.985 1.00 85.19 89 TYR A CA 1
ATOM 691 C C . TYR A 1 89 ? 20.958 7.784 -9.649 1.00 85.19 89 TYR A C 1
ATOM 693 O O . TYR A 1 89 ? 21.416 7.040 -10.515 1.00 85.19 89 TYR A O 1
ATOM 701 N N . THR A 1 90 ? 21.356 7.719 -8.377 1.00 85.62 90 THR A N 1
ATOM 702 C CA . THR A 1 90 ? 22.396 6.784 -7.930 1.00 85.62 90 THR A CA 1
ATOM 703 C C . THR A 1 90 ? 21.983 5.341 -8.206 1.00 85.62 90 THR A C 1
ATOM 705 O O . THR A 1 90 ? 22.794 4.581 -8.735 1.00 85.62 90 THR A O 1
ATOM 708 N N . ALA A 1 91 ? 20.723 4.995 -7.922 1.00 86.12 91 ALA A N 1
ATOM 709 C CA . ALA A 1 91 ? 20.187 3.654 -8.133 1.00 86.12 91 ALA A CA 1
ATOM 710 C C . ALA A 1 91 ? 20.232 3.251 -9.616 1.00 86.12 91 ALA A C 1
ATOM 712 O O . ALA A 1 91 ? 20.656 2.145 -9.937 1.00 86.12 91 ALA A O 1
ATOM 713 N N . ILE A 1 92 ? 19.910 4.173 -10.530 1.00 88.19 92 ILE A N 1
ATOM 714 C CA . ILE A 1 92 ? 19.837 3.848 -11.959 1.00 88.19 92 ILE A CA 1
ATOM 715 C C . ILE A 1 92 ? 21.161 4.003 -12.718 1.00 88.19 92 ILE A C 1
ATOM 717 O O . ILE A 1 92 ? 21.363 3.393 -13.770 1.00 88.19 92 ILE A O 1
ATOM 721 N N . SER A 1 93 ? 22.100 4.794 -12.191 1.00 84.38 93 SER A N 1
ATOM 722 C CA . SER A 1 93 ? 23.369 5.111 -12.862 1.00 84.38 93 SER A CA 1
ATOM 723 C C . SER A 1 93 ? 24.194 3.872 -13.229 1.00 84.38 93 SER A C 1
ATOM 725 O O . SER A 1 93 ? 24.824 3.849 -14.285 1.00 84.38 93 SER A O 1
ATOM 727 N N . ALA A 1 94 ? 24.138 2.820 -12.406 1.00 82.00 94 ALA A N 1
ATOM 728 C CA . ALA A 1 94 ? 24.852 1.565 -12.633 1.00 82.00 94 ALA A CA 1
ATOM 729 C C . ALA A 1 94 ? 24.220 0.687 -13.730 1.00 82.00 94 ALA A C 1
ATOM 731 O O . ALA A 1 94 ? 24.906 -0.154 -14.309 1.00 82.00 94 ALA A O 1
ATOM 732 N N . LYS A 1 95 ? 22.929 0.880 -14.022 1.00 87.25 95 LYS A N 1
ATOM 733 C CA . LYS A 1 95 ? 22.161 0.098 -15.004 1.00 87.25 95 LYS A CA 1
ATOM 734 C C . LYS A 1 95 ? 21.925 0.848 -16.318 1.00 87.25 95 LYS A C 1
ATOM 736 O O . LYS A 1 95 ? 21.522 0.240 -17.304 1.00 87.25 95 LYS A O 1
ATOM 741 N N . ARG A 1 96 ? 22.231 2.149 -16.370 1.00 85.44 96 ARG A N 1
ATOM 742 C CA . ARG A 1 96 ? 22.008 3.012 -17.540 1.00 85.44 96 ARG A CA 1
ATOM 743 C C . ARG A 1 96 ? 22.588 2.445 -18.836 1.00 85.44 96 ARG A C 1
ATOM 745 O O . ARG A 1 96 ? 21.872 2.347 -19.828 1.00 85.44 96 ARG A O 1
ATOM 752 N N . ASP A 1 97 ? 23.864 2.064 -18.827 1.00 86.00 97 ASP A N 1
ATOM 753 C CA . ASP A 1 97 ? 24.524 1.535 -20.027 1.00 86.00 97 ASP A CA 1
ATOM 754 C C . ASP A 1 97 ? 23.934 0.177 -20.432 1.00 86.00 97 ASP A C 1
ATOM 756 O O . ASP A 1 97 ? 23.748 -0.086 -21.619 1.00 86.00 97 ASP A O 1
ATOM 760 N N . LEU A 1 98 ? 23.565 -0.650 -19.448 1.00 89.62 98 LEU A N 1
ATOM 761 C CA . LEU A 1 98 ? 22.942 -1.952 -19.675 1.00 89.62 98 LEU A CA 1
ATOM 762 C C . LEU A 1 98 ? 21.565 -1.815 -20.330 1.00 89.62 98 LEU A C 1
ATOM 764 O O . LEU A 1 98 ? 21.283 -2.518 -21.291 1.00 89.62 98 LEU A O 1
ATOM 768 N N . PHE A 1 99 ? 20.729 -0.891 -19.860 1.00 91.62 99 PHE A N 1
ATOM 769 C CA . PHE A 1 99 ? 19.401 -0.666 -20.433 1.00 91.62 99 PHE A CA 1
ATOM 770 C C . PHE A 1 99 ? 19.454 0.086 -21.769 1.00 91.62 99 PHE A C 1
ATOM 772 O O . PHE A 1 99 ? 18.573 -0.088 -22.605 1.00 91.62 99 PHE A O 1
ATOM 779 N N . SER A 1 100 ? 20.512 0.861 -22.031 1.00 86.50 100 SER A N 1
ATOM 780 C CA . SER A 1 100 ? 20.674 1.603 -23.292 1.00 86.50 100 SER A CA 1
ATOM 781 C C . SER A 1 100 ? 20.850 0.731 -24.545 1.00 86.50 100 SER A C 1
ATOM 783 O O . SER A 1 100 ? 20.843 1.259 -25.658 1.00 86.50 100 SER A O 1
ATOM 785 N N . ILE A 1 101 ? 20.999 -0.592 -24.385 1.00 90.62 101 ILE A N 1
ATOM 786 C CA . ILE A 1 101 ? 21.043 -1.544 -25.504 1.00 90.62 101 ILE A CA 1
ATOM 787 C C . ILE A 1 101 ? 19.692 -1.672 -26.218 1.00 90.62 101 ILE A C 1
ATOM 789 O O . ILE A 1 101 ? 19.663 -2.056 -27.388 1.00 90.62 101 ILE A O 1
ATOM 793 N N . TYR A 1 102 ? 18.591 -1.361 -25.527 1.00 91.75 102 TYR A N 1
ATOM 794 C CA . TYR A 1 102 ? 17.249 -1.399 -26.096 1.00 91.75 102 TYR A CA 1
ATOM 795 C C . TYR A 1 102 ? 16.961 -0.072 -26.817 1.00 91.75 102 TYR A C 1
ATOM 797 O O . TYR A 1 102 ? 17.062 0.992 -26.203 1.00 91.75 102 TYR A O 1
ATOM 805 N N . PRO A 1 103 ? 16.619 -0.097 -28.119 1.00 88.12 103 PRO A N 1
ATOM 806 C CA . PRO A 1 103 ? 16.438 1.124 -28.902 1.00 88.12 103 PRO A CA 1
ATOM 807 C C . PRO A 1 103 ? 15.083 1.802 -28.654 1.00 88.12 103 PRO A C 1
ATOM 809 O O . PRO A 1 103 ? 14.952 3.001 -28.907 1.00 88.12 103 PRO A O 1
ATOM 812 N N . THR A 1 104 ? 14.087 1.062 -28.159 1.00 93.62 104 THR A N 1
ATOM 813 C CA . THR A 1 104 ? 12.763 1.592 -27.828 1.00 93.62 104 THR A CA 1
ATOM 814 C C . THR A 1 104 ? 12.765 2.262 -26.452 1.00 93.62 104 THR A C 1
ATOM 816 O O . THR A 1 104 ? 12.988 1.627 -25.424 1.00 93.62 104 THR A O 1
ATOM 819 N N . GLU A 1 105 ? 12.454 3.559 -26.422 1.00 91.56 105 GLU A N 1
ATOM 820 C CA . GLU A 1 105 ? 12.479 4.379 -25.203 1.00 91.56 105 GLU A CA 1
ATOM 821 C C . GLU A 1 105 ? 11.511 3.884 -24.119 1.00 91.56 105 GLU A C 1
ATOM 823 O O . GLU A 1 105 ? 11.895 3.799 -22.955 1.00 91.56 105 GLU A O 1
ATOM 828 N N . SER A 1 106 ? 10.294 3.467 -24.489 1.00 92.62 106 SER A N 1
ATOM 829 C CA . SER A 1 106 ? 9.313 2.926 -23.535 1.00 92.62 106 SER A CA 1
ATOM 830 C C . SER A 1 106 ? 9.781 1.627 -22.870 1.00 92.62 106 SER A C 1
ATOM 832 O O . SER A 1 106 ? 9.414 1.345 -21.728 1.00 92.62 106 SER A O 1
ATOM 834 N N . THR A 1 107 ? 10.621 0.844 -23.550 1.00 95.81 107 THR A N 1
ATOM 835 C CA . THR A 1 107 ? 11.246 -0.363 -22.992 1.00 95.81 107 THR A CA 1
ATOM 836 C C . THR A 1 107 ? 12.270 0.022 -21.936 1.00 95.81 107 THR A C 1
ATOM 838 O O . THR A 1 107 ? 12.221 -0.488 -20.819 1.00 95.81 107 THR A O 1
ATOM 841 N N . VAL A 1 108 ? 13.144 0.985 -22.242 1.00 94.75 108 VAL A N 1
ATOM 842 C CA . VAL A 1 108 ? 14.118 1.516 -21.275 1.00 94.75 108 VAL A CA 1
ATOM 843 C C . VAL A 1 108 ? 13.405 2.125 -20.066 1.00 94.75 108 VAL A C 1
ATOM 845 O O . VAL A 1 108 ? 13.792 1.856 -18.932 1.00 94.75 108 VAL A O 1
ATOM 848 N N . GLN A 1 109 ? 12.333 2.888 -20.288 1.00 94.00 109 GLN A N 1
ATOM 849 C CA . GLN A 1 109 ? 11.517 3.466 -19.220 1.00 94.00 109 GLN A CA 1
ATOM 850 C C . GLN A 1 109 ? 10.894 2.387 -18.327 1.00 94.00 109 GLN A C 1
ATOM 852 O O . GLN A 1 109 ? 10.928 2.519 -17.107 1.00 94.00 109 GLN A O 1
ATOM 857 N N . SER A 1 110 ? 10.375 1.307 -18.915 1.00 96.12 110 SER A N 1
ATOM 858 C CA . SER A 1 110 ? 9.810 0.183 -18.159 1.00 96.12 110 SER A CA 1
ATOM 859 C C . SER A 1 110 ? 10.880 -0.538 -17.330 1.00 96.12 110 SER A C 1
ATOM 861 O O . SER A 1 110 ? 10.637 -0.890 -16.183 1.00 96.12 110 SER A O 1
ATOM 863 N N . LEU A 1 111 ? 12.097 -0.704 -17.857 1.00 95.88 111 LEU A N 1
ATOM 864 C CA . LEU A 1 111 ? 13.217 -1.285 -17.104 1.00 95.88 111 LEU A CA 1
ATOM 865 C C . LEU A 1 111 ? 13.682 -0.373 -15.959 1.00 95.88 111 LEU A C 1
ATOM 867 O O . LEU A 1 111 ? 13.938 -0.851 -14.856 1.00 95.88 111 LEU A O 1
ATOM 871 N N . TYR A 1 112 ? 13.735 0.943 -16.194 1.00 95.12 112 TYR A N 1
ATOM 872 C CA . TYR A 1 112 ? 13.997 1.938 -15.150 1.00 95.12 112 TYR A CA 1
ATOM 873 C C . TYR A 1 112 ? 12.948 1.865 -14.042 1.00 95.12 112 TYR A C 1
ATOM 875 O O . TYR A 1 112 ? 13.295 1.906 -12.865 1.00 95.12 112 TYR A O 1
ATOM 883 N N . TYR A 1 113 ? 11.678 1.747 -14.422 1.00 96.31 113 TYR A N 1
ATOM 884 C CA . TYR A 1 113 ? 10.576 1.632 -13.482 1.00 96.31 113 TYR A CA 1
ATOM 885 C C . TYR A 1 113 ? 10.757 0.422 -12.564 1.00 96.31 113 TYR A C 1
ATOM 887 O O . TYR A 1 113 ? 10.714 0.573 -11.346 1.00 96.31 113 TYR A O 1
ATOM 895 N N . LEU A 1 114 ? 11.017 -0.763 -13.129 1.00 96.44 114 LEU A N 1
ATOM 896 C CA . LEU A 1 114 ? 11.189 -1.989 -12.342 1.00 96.44 114 LEU A CA 1
ATOM 897 C C . LEU A 1 114 ? 12.398 -1.910 -11.403 1.00 96.44 114 LEU A C 1
ATOM 899 O O . LEU A 1 114 ? 12.294 -2.308 -10.246 1.00 96.44 114 LEU A O 1
ATOM 903 N N . GLU A 1 115 ? 13.513 -1.341 -11.866 1.00 95.06 115 GLU A N 1
ATOM 904 C CA . GLU A 1 115 ? 14.721 -1.162 -11.051 1.00 95.06 115 GLU A CA 1
ATOM 905 C C . GLU A 1 115 ? 14.492 -0.222 -9.855 1.00 95.06 115 GLU A C 1
ATOM 907 O O . GLU A 1 115 ? 15.079 -0.398 -8.789 1.00 95.06 115 GLU A O 1
ATOM 912 N N . LEU A 1 116 ? 13.639 0.792 -10.021 1.00 94.94 116 LEU A N 1
ATOM 913 C CA . LEU A 1 116 ? 13.377 1.806 -8.998 1.00 94.94 116 LEU A CA 1
ATOM 914 C C . LEU A 1 116 ? 12.159 1.491 -8.118 1.00 94.94 116 LEU A C 1
ATOM 916 O O . LEU A 1 116 ? 11.986 2.146 -7.086 1.00 94.94 116 LEU A O 1
ATOM 920 N N . PHE A 1 117 ? 11.332 0.513 -8.499 1.00 95.88 117 PHE A N 1
ATOM 921 C CA . PHE A 1 117 ? 10.041 0.253 -7.864 1.00 95.88 117 PHE A CA 1
ATOM 922 C C . PHE A 1 117 ? 10.163 -0.028 -6.367 1.00 95.88 117 PHE A C 1
ATOM 924 O O . PHE A 1 117 ? 9.458 0.601 -5.584 1.00 95.88 117 PHE A O 1
ATOM 931 N N . ASP A 1 118 ? 11.074 -0.910 -5.950 1.00 93.81 118 ASP A N 1
ATOM 932 C CA . ASP A 1 118 ? 11.214 -1.287 -4.537 1.00 93.81 118 ASP A CA 1
ATOM 933 C C . ASP A 1 118 ? 11.595 -0.087 -3.655 1.00 93.81 118 ASP A C 1
ATOM 935 O O . ASP A 1 118 ? 11.009 0.121 -2.589 1.00 93.81 118 ASP A O 1
ATOM 939 N N . LEU A 1 119 ? 12.533 0.742 -4.128 1.00 93.12 119 LEU A N 1
ATOM 940 C CA . LEU A 1 119 ? 12.954 1.960 -3.432 1.00 93.12 119 LEU A CA 1
ATOM 941 C C . LEU A 1 119 ? 11.802 2.966 -3.336 1.00 93.12 119 LEU A C 1
ATOM 943 O O . LEU A 1 119 ? 11.548 3.525 -2.269 1.00 93.12 119 LEU A O 1
ATOM 947 N N . HIS A 1 120 ? 11.093 3.184 -4.445 1.00 94.38 120 HIS A N 1
ATOM 948 C CA . HIS A 1 120 ? 9.948 4.085 -4.477 1.00 94.38 120 HIS A CA 1
ATOM 949 C C . HIS A 1 120 ? 8.832 3.591 -3.546 1.00 94.38 120 HIS A C 1
ATOM 951 O O . HIS A 1 120 ? 8.324 4.349 -2.722 1.00 94.38 120 HIS A O 1
ATOM 957 N N . ALA A 1 121 ? 8.516 2.296 -3.594 1.00 94.25 121 ALA A N 1
ATOM 958 C CA . ALA A 1 121 ? 7.493 1.672 -2.770 1.00 94.25 121 ALA A CA 1
ATOM 959 C C . ALA A 1 121 ? 7.772 1.807 -1.272 1.00 94.25 121 ALA A C 1
ATOM 961 O O . ALA A 1 121 ? 6.854 2.105 -0.505 1.00 94.25 121 ALA A O 1
ATOM 962 N N . GLU A 1 122 ? 9.022 1.631 -0.837 1.00 92.25 122 GLU A N 1
ATOM 963 C CA . GLU A 1 122 ? 9.396 1.821 0.564 1.00 92.25 122 GLU A CA 1
ATOM 964 C C . GLU A 1 122 ? 9.134 3.260 1.037 1.00 92.25 122 GLU A C 1
ATOM 966 O O . GLU A 1 122 ? 8.521 3.470 2.092 1.00 92.25 122 GLU A O 1
ATOM 971 N N . LEU A 1 123 ? 9.546 4.255 0.246 1.00 91.94 123 LEU A N 1
ATOM 972 C CA . LEU A 1 123 ? 9.338 5.670 0.559 1.00 91.94 123 LEU A CA 1
ATOM 973 C C . LEU A 1 123 ? 7.845 6.010 0.610 1.00 91.94 123 LEU A C 1
ATOM 975 O O . LEU A 1 123 ? 7.361 6.554 1.608 1.00 91.94 123 LEU A O 1
ATOM 979 N N . SER A 1 124 ? 7.089 5.607 -0.408 1.00 93.81 124 SER A N 1
ATOM 980 C CA . SER A 1 124 ? 5.668 5.928 -0.510 1.00 93.81 124 SER A CA 1
ATOM 981 C C . SER A 1 124 ? 4.813 5.244 0.553 1.00 93.81 124 SER A C 1
ATOM 983 O O . SER A 1 124 ? 3.839 5.829 1.029 1.00 93.81 124 SER A O 1
ATOM 985 N N . VAL A 1 125 ? 5.169 4.027 0.984 1.00 92.56 125 VAL A N 1
ATOM 986 C CA . VAL A 1 125 ? 4.503 3.363 2.117 1.00 92.56 125 VAL A CA 1
ATOM 987 C C . VAL A 1 125 ? 4.636 4.204 3.386 1.00 92.56 125 VAL A C 1
ATOM 989 O O . VAL A 1 125 ? 3.648 4.385 4.103 1.00 92.56 125 VAL A O 1
ATOM 992 N N . ASN A 1 126 ? 5.826 4.738 3.664 1.00 90.69 126 ASN A N 1
ATOM 993 C CA . ASN A 1 126 ? 6.062 5.557 4.853 1.00 90.69 126 ASN A CA 1
ATOM 994 C C . ASN A 1 126 ? 5.289 6.881 4.794 1.00 90.69 126 ASN A C 1
ATOM 996 O O . ASN A 1 126 ? 4.634 7.261 5.769 1.00 90.69 126 ASN A O 1
ATOM 1000 N N . GLU A 1 127 ? 5.304 7.558 3.646 1.00 91.75 127 GLU A N 1
ATOM 1001 C CA . GLU A 1 127 ? 4.533 8.788 3.441 1.00 91.75 127 GLU A CA 1
ATOM 1002 C C . GLU A 1 127 ? 3.029 8.555 3.587 1.00 91.75 127 GLU A C 1
ATOM 1004 O O . GLU A 1 127 ? 2.330 9.329 4.253 1.00 91.75 127 GLU A O 1
ATOM 1009 N N . TYR A 1 128 ? 2.525 7.456 3.024 1.00 92.06 128 TYR A N 1
ATOM 1010 C CA . TYR A 1 128 ? 1.120 7.103 3.129 1.00 92.06 128 TYR A CA 1
ATOM 1011 C C . TYR A 1 128 ? 0.711 6.822 4.578 1.00 92.06 128 TYR A C 1
ATOM 1013 O O . TYR A 1 128 ? -0.318 7.334 5.020 1.00 92.06 128 TYR A O 1
ATOM 1021 N N . ILE A 1 129 ? 1.527 6.098 5.354 1.00 89.50 129 ILE A N 1
ATOM 1022 C CA . ILE A 1 129 ? 1.280 5.874 6.789 1.00 89.50 129 ILE A CA 1
ATOM 1023 C C . ILE A 1 129 ? 1.164 7.210 7.530 1.00 89.50 129 ILE A C 1
ATOM 1025 O O . ILE A 1 129 ? 0.185 7.431 8.244 1.00 89.50 129 ILE A O 1
ATOM 1029 N N . LEU A 1 130 ? 2.110 8.133 7.323 1.00 89.00 130 LEU A N 1
ATOM 1030 C CA . LEU A 1 130 ? 2.087 9.452 7.965 1.00 89.00 130 LEU A CA 1
ATOM 1031 C C . LEU A 1 130 ? 0.846 10.265 7.573 1.00 89.00 130 LEU A C 1
ATOM 1033 O O . LEU A 1 130 ? 0.232 10.920 8.421 1.00 89.00 130 LEU A O 1
ATOM 1037 N N . ARG A 1 131 ? 0.440 10.201 6.301 1.00 88.06 131 ARG A N 1
ATOM 1038 C CA . ARG A 1 131 ? -0.778 10.851 5.805 1.00 88.06 131 ARG A CA 1
ATOM 1039 C C . ARG A 1 131 ? -2.032 10.270 6.453 1.00 88.06 131 ARG A C 1
ATOM 1041 O O . ARG A 1 131 ? -2.890 11.037 6.886 1.00 88.06 131 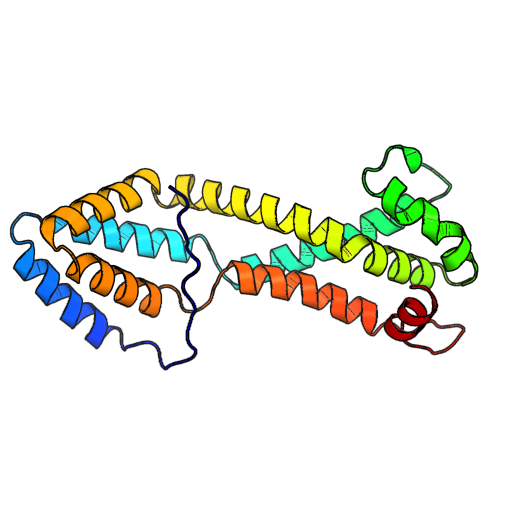ARG A O 1
ATOM 1048 N N . GLN A 1 132 ? -2.133 8.947 6.561 1.00 85.44 132 GLN A N 1
ATOM 1049 C CA . GLN A 1 132 ? -3.267 8.298 7.219 1.00 85.44 132 GLN A CA 1
ATOM 1050 C C . GLN A 1 132 ? -3.313 8.632 8.709 1.00 85.44 132 GLN A C 1
ATOM 1052 O O . GLN A 1 132 ? -4.368 9.008 9.216 1.00 85.44 132 GLN A O 1
ATOM 1057 N N . GLU A 1 133 ? -2.178 8.598 9.410 1.00 83.56 133 GLU A N 1
ATOM 1058 C CA . GLU A 1 133 ? -2.128 9.022 10.810 1.00 83.56 133 GLU A CA 1
ATOM 1059 C C . GLU A 1 133 ? -2.622 10.458 10.991 1.00 83.56 133 GLU A C 1
ATOM 1061 O O . GLU A 1 133 ? -3.398 10.730 11.910 1.00 83.56 133 GLU A O 1
ATOM 1066 N N . LYS A 1 134 ? -2.201 11.376 10.116 1.00 84.00 134 LYS A N 1
ATOM 1067 C CA . LYS A 1 134 ? -2.660 12.766 10.137 1.00 84.00 134 LYS A CA 1
ATOM 1068 C C . LYS A 1 134 ? -4.169 12.860 9.902 1.00 84.00 134 LYS A C 1
ATOM 1070 O O . LYS A 1 134 ? -4.855 13.477 10.712 1.00 84.00 134 LYS A O 1
ATOM 1075 N N . ASN A 1 135 ? -4.687 12.208 8.861 1.00 81.81 135 ASN A N 1
ATOM 1076 C CA . ASN A 1 135 ? -6.114 12.222 8.536 1.00 81.81 135 ASN A CA 1
ATOM 1077 C C . ASN A 1 135 ? -6.957 11.691 9.701 1.00 81.81 135 ASN A C 1
ATOM 1079 O O . ASN A 1 135 ? -7.910 12.334 10.133 1.00 81.81 135 ASN A O 1
ATOM 1083 N N . ILE A 1 136 ? -6.590 10.544 10.273 1.00 78.31 136 ILE A N 1
ATOM 1084 C CA . ILE A 1 136 ? -7.366 9.972 11.374 1.00 78.31 136 ILE A CA 1
ATOM 1085 C C . ILE A 1 136 ? -7.263 10.864 12.633 1.00 78.31 136 ILE A C 1
ATOM 1087 O O . ILE A 1 136 ? -8.252 11.032 13.350 1.00 78.31 136 ILE A O 1
ATOM 1091 N N . ARG A 1 137 ? -6.115 11.510 12.902 1.00 77.88 137 ARG A N 1
ATOM 1092 C CA . ARG A 1 137 ? -6.001 12.511 13.987 1.00 77.88 137 ARG A CA 1
ATOM 1093 C C . ARG A 1 137 ? -6.937 13.698 13.780 1.00 77.88 137 ARG A C 1
ATOM 1095 O O . ARG A 1 137 ? -7.612 14.083 14.730 1.00 77.88 137 ARG A O 1
ATOM 1102 N N . GLU A 1 138 ? -6.976 14.255 12.574 1.00 79.56 138 GLU A N 1
ATOM 1103 C CA . GLU A 1 138 ? -7.762 15.450 12.250 1.00 79.56 138 GLU A CA 1
ATOM 1104 C C . GLU A 1 138 ? -9.271 15.174 12.220 1.00 79.56 138 GLU A C 1
ATOM 1106 O O . GLU A 1 138 ? -10.049 15.980 12.727 1.00 79.56 138 GLU A O 1
ATOM 1111 N N . PHE A 1 139 ? -9.690 14.026 11.678 1.00 71.31 139 PHE A N 1
ATOM 1112 C CA . PHE A 1 139 ? -11.104 13.740 11.417 1.00 71.31 139 PHE A CA 1
ATOM 1113 C C . PHE A 1 139 ? -11.768 12.798 12.430 1.00 71.31 139 PHE A C 1
ATOM 1115 O O . PHE A 1 139 ? -12.986 12.853 12.588 1.00 71.31 139 PHE A O 1
ATOM 1122 N N . ALA A 1 140 ? -11.005 11.955 13.135 1.00 65.88 140 ALA A N 1
ATOM 1123 C CA . ALA A 1 140 ? -11.555 10.965 14.070 1.00 65.88 140 ALA A CA 1
ATOM 1124 C C . ALA A 1 140 ? -11.165 11.193 15.543 1.00 65.88 140 ALA A C 1
ATOM 1126 O O . ALA A 1 140 ? -11.558 10.400 16.398 1.00 65.88 140 ALA A O 1
ATOM 1127 N N . GLY A 1 141 ? -10.410 12.252 15.869 1.00 64.31 141 GLY A N 1
ATOM 1128 C CA . GLY A 1 141 ? -10.046 12.559 17.259 1.00 64.31 141 GLY A CA 1
ATOM 1129 C C . GLY A 1 141 ? -9.154 11.487 17.902 1.00 64.31 141 GLY A C 1
ATOM 1130 O O . GLY A 1 141 ? -9.316 11.149 19.072 1.00 64.31 141 GLY A O 1
ATOM 1131 N N . LEU A 1 142 ? -8.204 10.935 17.138 1.00 62.28 142 LEU A N 1
ATOM 1132 C CA . LEU A 1 142 ? -7.339 9.803 17.516 1.00 62.28 142 LEU A CA 1
ATOM 1133 C C . LEU A 1 142 ? -6.721 9.840 18.936 1.00 62.28 142 LEU A C 1
ATOM 1135 O O . LEU A 1 142 ? -6.660 8.775 19.557 1.00 62.28 142 LEU A O 1
ATOM 1139 N N . PRO A 1 143 ? -6.265 10.994 19.483 1.00 62.75 143 PRO A N 1
ATOM 1140 C CA . PRO A 1 143 ? -5.711 11.028 20.840 1.00 62.75 143 PRO A CA 1
ATOM 1141 C C . PRO A 1 143 ? -6.707 10.543 21.902 1.00 62.75 143 PRO A C 1
ATOM 1143 O O . PRO A 1 143 ? -6.311 9.967 22.912 1.00 62.75 143 PRO A O 1
ATOM 1146 N N . GLU A 1 144 ? -8.002 10.731 21.655 1.00 74.12 144 GLU A N 1
ATOM 1147 C CA . GLU A 1 144 ? -9.068 10.373 22.583 1.00 74.12 144 GLU A CA 1
ATOM 1148 C C . GLU A 1 144 ? -9.408 8.879 22.489 1.00 74.12 144 GLU A C 1
ATOM 1150 O O . GLU A 1 144 ? -9.670 8.249 23.509 1.00 74.12 144 GLU A O 1
ATOM 1155 N N . VAL A 1 145 ? -9.324 8.265 21.301 1.00 82.69 145 VAL A N 1
ATOM 1156 C CA . VAL A 1 145 ? -9.625 6.831 21.101 1.00 82.69 145 VAL A CA 1
ATOM 1157 C C . VAL A 1 145 ? -8.652 5.939 21.866 1.00 82.69 145 VAL A C 1
ATOM 1159 O O . VAL A 1 145 ? -9.084 5.025 22.570 1.00 82.69 145 VAL A O 1
ATOM 1162 N N . GLY A 1 146 ? -7.350 6.226 21.767 1.00 84.56 146 GLY A N 1
ATOM 1163 C CA . GLY A 1 146 ? -6.324 5.506 22.523 1.00 84.56 146 GLY A CA 1
ATOM 1164 C C . GLY A 1 146 ? -6.523 5.654 24.032 1.00 84.56 146 GLY A C 1
ATOM 1165 O O . GLY A 1 146 ? -6.514 4.664 24.757 1.00 84.56 146 GLY A O 1
ATOM 1166 N N . HIS A 1 147 ? -6.823 6.872 24.487 1.00 89.31 147 HIS A N 1
ATOM 1167 C CA . HIS A 1 147 ? -7.118 7.145 25.891 1.00 89.31 147 HIS A CA 1
ATOM 1168 C C . HIS A 1 147 ? -8.357 6.388 26.401 1.00 89.31 147 HIS A C 1
ATOM 1170 O O . HIS A 1 147 ? -8.336 5.812 27.489 1.00 89.31 147 HIS A O 1
ATOM 1176 N N . TYR A 1 148 ? -9.441 6.335 25.620 1.00 91.06 148 TYR A N 1
ATOM 1177 C CA . TYR A 1 148 ? -10.628 5.569 26.002 1.00 91.06 148 TYR A CA 1
ATOM 1178 C C . TYR A 1 148 ? -10.355 4.065 26.043 1.00 91.06 148 TYR A C 1
ATOM 1180 O O . TYR A 1 148 ? -10.873 3.396 26.935 1.00 91.06 148 TYR A O 1
ATOM 1188 N N . TYR A 1 149 ? -9.523 3.538 25.140 1.00 92.19 149 TYR A N 1
ATOM 1189 C CA . TYR A 1 149 ? -9.110 2.137 25.188 1.00 92.19 149 TYR A CA 1
ATOM 1190 C C . TYR A 1 149 ? -8.303 1.818 26.454 1.00 92.19 149 TYR A C 1
ATOM 1192 O O . TYR A 1 149 ? -8.618 0.849 27.135 1.00 92.19 149 TYR A O 1
ATOM 1200 N N . GLU A 1 150 ? -7.351 2.671 26.841 1.00 93.06 150 GLU A N 1
ATOM 1201 C CA . GLU A 1 150 ? -6.596 2.513 28.095 1.00 93.06 150 GLU A CA 1
ATOM 1202 C C . GLU A 1 150 ? -7.524 2.471 29.322 1.00 93.06 150 GLU A C 1
ATOM 1204 O O . GLU A 1 150 ? -7.353 1.644 30.221 1.00 93.06 150 GLU A O 1
ATOM 1209 N N . ILE A 1 151 ? -8.553 3.327 29.362 1.00 93.94 151 ILE A N 1
ATOM 1210 C CA . ILE A 1 151 ? -9.554 3.308 30.439 1.00 93.94 151 ILE A CA 1
ATOM 1211 C C . ILE A 1 151 ? -10.382 2.013 30.400 1.00 93.94 151 ILE A C 1
ATOM 1213 O O . ILE A 1 151 ? -10.693 1.446 31.452 1.00 93.94 151 ILE A O 1
ATOM 1217 N N . LEU A 1 152 ? -10.750 1.530 29.209 1.00 94.50 152 LEU A N 1
ATOM 1218 C CA . LEU A 1 152 ? -11.466 0.262 29.051 1.00 94.50 152 LEU A CA 1
ATOM 1219 C C . LEU A 1 152 ? -10.613 -0.920 29.521 1.00 94.50 152 LEU A C 1
ATOM 1221 O O . LEU A 1 152 ? -11.136 -1.767 30.241 1.00 94.50 152 LEU A O 1
ATOM 1225 N N . GLU A 1 153 ? -9.319 -0.960 29.200 1.00 95.25 153 GLU A N 1
ATOM 1226 C CA . GLU A 1 153 ? -8.393 -1.988 29.696 1.00 95.25 153 GLU A CA 1
ATOM 1227 C C . GLU A 1 153 ? -8.311 -1.985 31.224 1.00 95.25 153 GLU A C 1
ATOM 1229 O O . GLU A 1 153 ? -8.393 -3.043 31.848 1.00 95.25 153 GLU A O 1
ATOM 1234 N N . GLN A 1 154 ? -8.242 -0.809 31.853 1.00 95.00 154 GLN A N 1
ATOM 1235 C CA . GLN A 1 154 ? -8.235 -0.698 33.316 1.00 95.00 154 GLN A CA 1
ATOM 1236 C C . GLN A 1 154 ? -9.534 -1.204 33.961 1.00 95.00 154 GLN A C 1
ATOM 1238 O O . GLN A 1 154 ? -9.499 -1.759 35.059 1.00 95.00 154 GLN A O 1
ATOM 1243 N N . LYS A 1 155 ? -10.686 -1.012 33.304 1.00 94.38 155 LYS A N 1
ATOM 1244 C CA . LYS A 1 155 ? -12.006 -1.386 33.844 1.00 94.38 155 LYS A CA 1
ATOM 1245 C C . LYS A 1 155 ? -12.410 -2.828 33.542 1.00 94.38 155 LYS A C 1
ATOM 1247 O O . LYS A 1 155 ? -13.080 -3.451 34.361 1.00 94.38 155 LYS A O 1
ATOM 1252 N N . LEU A 1 156 ? -12.047 -3.342 32.370 1.00 93.50 156 LEU A N 1
ATOM 1253 C CA . LEU A 1 156 ? -12.515 -4.628 31.842 1.00 93.50 156 LEU A CA 1
ATOM 1254 C C . LEU A 1 156 ? -11.412 -5.697 31.794 1.00 93.50 156 LEU A C 1
ATOM 1256 O O . LEU A 1 156 ? -11.712 -6.873 31.579 1.00 93.50 156 LEU A O 1
ATOM 1260 N N . GLY A 1 157 ? -10.143 -5.323 31.983 1.00 92.50 157 GLY A N 1
ATOM 1261 C CA . GLY A 1 157 ? -9.007 -6.235 31.877 1.00 92.50 157 GLY A CA 1
ATOM 1262 C C . GLY A 1 157 ? -8.942 -6.904 30.502 1.00 92.50 157 GLY A C 1
ATOM 1263 O O . GLY A 1 157 ? -9.110 -6.254 29.472 1.00 92.50 157 GLY A O 1
ATOM 1264 N N . ALA A 1 158 ? -8.758 -8.228 30.479 1.00 90.25 158 ALA A N 1
ATOM 1265 C CA . ALA A 1 158 ? -8.674 -9.008 29.240 1.00 90.25 158 ALA A CA 1
ATOM 1266 C C . ALA A 1 158 ? -9.912 -8.863 28.333 1.00 90.25 158 ALA A C 1
ATOM 1268 O O . ALA A 1 158 ? -9.788 -8.933 27.113 1.00 90.25 158 ALA A O 1
ATOM 1269 N N . ALA A 1 159 ? -11.088 -8.589 28.906 1.00 91.56 159 ALA A N 1
ATOM 1270 C CA . ALA A 1 159 ? -12.315 -8.439 28.133 1.00 91.56 159 ALA A CA 1
ATOM 1271 C C . ALA A 1 159 ? -12.321 -7.168 27.257 1.00 91.56 159 ALA A C 1
ATOM 1273 O O . ALA A 1 159 ? -13.098 -7.106 26.304 1.00 91.56 159 ALA A O 1
ATOM 1274 N N . ALA A 1 160 ? -11.458 -6.180 27.539 1.00 92.00 160 ALA A N 1
ATOM 1275 C CA . ALA A 1 160 ? -11.242 -5.023 26.664 1.00 92.00 160 ALA A CA 1
ATOM 1276 C C . ALA A 1 160 ? -10.583 -5.424 25.339 1.00 92.00 160 ALA A C 1
ATOM 1278 O O . ALA A 1 160 ? -10.968 -4.917 24.287 1.00 92.00 160 ALA A O 1
ATOM 1279 N N . LYS A 1 161 ? -9.639 -6.372 25.378 1.00 91.31 161 LYS A N 1
ATOM 1280 C CA . LYS A 1 161 ? -9.005 -6.905 24.172 1.00 91.31 161 LYS A CA 1
ATOM 1281 C C . LYS A 1 161 ? -10.016 -7.671 23.320 1.00 91.31 161 LYS A C 1
ATOM 1283 O O . LYS A 1 161 ? -10.105 -7.412 22.129 1.00 91.31 161 LYS A O 1
ATOM 1288 N N . ASP A 1 162 ? -10.824 -8.538 23.932 1.00 90.31 162 ASP A N 1
ATOM 1289 C CA . ASP A 1 162 ? -11.877 -9.282 23.221 1.00 90.31 162 ASP A CA 1
ATOM 1290 C C . ASP A 1 162 ? -12.897 -8.342 22.557 1.00 90.31 162 ASP A C 1
ATOM 1292 O O . ASP A 1 162 ? -13.376 -8.599 21.452 1.00 90.31 162 ASP A O 1
ATOM 1296 N N . LEU A 1 163 ? -13.220 -7.232 23.227 1.00 90.50 163 LEU A N 1
ATOM 1297 C CA . LEU A 1 163 ? -14.050 -6.166 22.680 1.00 90.50 163 LEU A CA 1
ATOM 1298 C C . LEU A 1 163 ? -13.372 -5.481 21.485 1.00 90.50 163 LEU A C 1
ATOM 1300 O O . LEU A 1 163 ? -14.009 -5.318 20.448 1.00 90.50 163 LEU A O 1
ATOM 1304 N N . ASN A 1 164 ? -12.108 -5.075 21.617 1.00 90.50 164 ASN A N 1
ATOM 1305 C CA . ASN A 1 164 ? -11.354 -4.451 20.529 1.00 90.50 164 ASN A CA 1
ATOM 1306 C C . ASN A 1 164 ? -11.254 -5.385 19.317 1.00 90.50 164 ASN A C 1
ATOM 1308 O O . ASN A 1 164 ? -11.534 -4.959 18.202 1.00 90.50 164 ASN A O 1
ATOM 1312 N N . ASP A 1 165 ? -10.936 -6.660 19.537 1.00 88.38 165 ASP A N 1
ATOM 1313 C CA . ASP A 1 165 ? -10.826 -7.660 18.475 1.00 88.38 165 ASP A CA 1
ATOM 1314 C C . ASP A 1 165 ? -12.180 -7.844 17.763 1.00 88.38 165 ASP A C 1
ATOM 1316 O O . ASP A 1 165 ? -12.237 -7.774 16.538 1.00 88.38 165 ASP A O 1
ATOM 1320 N N . LEU A 1 166 ? -13.290 -7.937 18.511 1.00 88.56 166 LEU A N 1
ATOM 1321 C CA . LEU A 1 166 ?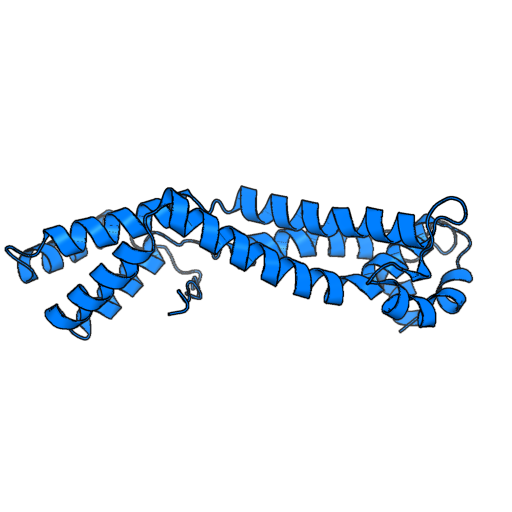 -14.647 -7.990 17.947 1.00 88.56 166 LEU A CA 1
ATOM 1322 C C . LEU A 1 166 ? -14.974 -6.765 17.077 1.00 88.56 166 LEU A C 1
ATOM 1324 O O . LEU A 1 166 ? -15.622 -6.897 16.038 1.00 88.56 166 LEU A O 1
ATOM 1328 N N . LEU A 1 167 ? -14.584 -5.567 17.520 1.00 88.38 167 LEU A N 1
ATOM 1329 C CA . LEU A 1 167 ? -14.858 -4.327 16.794 1.00 88.38 167 LEU A CA 1
ATOM 1330 C C . LEU A 1 167 ? -13.970 -4.187 15.559 1.00 88.38 167 LEU A C 1
ATOM 1332 O O . LEU A 1 167 ? -14.462 -3.746 14.524 1.00 88.38 167 LEU A O 1
ATOM 1336 N N . LEU A 1 168 ? -12.699 -4.586 15.640 1.00 85.44 168 LEU A N 1
ATOM 1337 C CA . LEU A 1 168 ? -11.793 -4.616 14.494 1.00 85.44 168 LEU A CA 1
ATOM 1338 C C . LEU A 1 168 ? -12.269 -5.623 13.445 1.00 85.44 168 LEU A C 1
ATOM 1340 O O . LEU A 1 168 ? -12.382 -5.256 12.283 1.00 85.44 168 LEU A O 1
ATOM 1344 N N . GLU A 1 169 ? -12.630 -6.845 13.842 1.00 83.62 169 GLU A N 1
ATOM 1345 C CA . GLU A 1 169 ? -13.187 -7.850 12.925 1.00 83.62 169 GLU A CA 1
ATOM 1346 C C . GLU A 1 169 ? -14.460 -7.359 12.227 1.00 83.62 169 GLU A C 1
ATOM 1348 O O . GLU A 1 169 ? -14.696 -7.681 11.062 1.00 83.62 169 GLU A O 1
ATOM 1353 N N . HIS A 1 170 ? -15.287 -6.576 12.929 1.00 85.38 170 HIS A N 1
ATOM 1354 C CA . HIS A 1 170 ? -16.544 -6.100 12.374 1.00 85.38 170 HIS A CA 1
ATOM 1355 C C . HIS A 1 170 ? -16.398 -4.865 11.485 1.00 85.38 170 HIS A C 1
ATOM 1357 O O . HIS A 1 170 ? -16.935 -4.839 10.376 1.00 85.38 170 HIS A O 1
ATOM 1363 N N . PHE A 1 171 ? -15.701 -3.837 11.971 1.00 81.38 171 PHE A N 1
ATOM 1364 C CA . PHE A 1 171 ? -15.607 -2.539 11.303 1.00 81.38 171 PHE A CA 1
ATOM 1365 C C . PHE A 1 171 ? -14.429 -2.445 10.326 1.00 81.38 171 PHE A C 1
ATOM 1367 O O . PHE A 1 171 ? -14.473 -1.621 9.416 1.00 81.38 171 PHE A O 1
ATOM 1374 N N . VAL A 1 172 ? -13.406 -3.297 10.455 1.00 77.62 172 VAL A N 1
ATOM 1375 C CA . VAL A 1 172 ? -12.220 -3.313 9.582 1.00 77.62 172 VAL A CA 1
ATOM 1376 C C . VAL A 1 172 ? -12.224 -4.589 8.739 1.00 77.62 172 VAL A C 1
ATOM 1378 O O . VAL A 1 172 ? -11.553 -5.572 9.041 1.00 77.62 172 VAL A O 1
ATOM 1381 N N . CYS A 1 173 ? -13.004 -4.578 7.654 1.00 67.81 173 CYS A N 1
ATOM 1382 C CA . CYS A 1 173 ? -13.154 -5.742 6.768 1.00 67.81 173 CYS A CA 1
ATOM 1383 C C . CYS A 1 173 ? -11.904 -6.042 5.923 1.00 67.81 173 CYS A C 1
ATOM 1385 O O . CYS A 1 173 ? -11.686 -7.186 5.531 1.00 67.81 173 CYS A O 1
ATOM 1387 N N . ALA A 1 174 ? -11.092 -5.028 5.625 1.00 69.81 174 ALA A N 1
ATOM 1388 C CA . ALA A 1 174 ? -9.813 -5.174 4.941 1.00 69.81 174 ALA A CA 1
ATOM 1389 C C . ALA A 1 174 ? -8.840 -4.104 5.434 1.00 69.81 174 ALA A C 1
ATOM 1391 O O . ALA A 1 174 ? -9.247 -3.054 5.939 1.00 69.81 174 ALA A O 1
ATOM 1392 N N . ARG A 1 175 ? -7.542 -4.370 5.294 1.00 78.94 175 ARG A N 1
ATOM 1393 C CA . ARG A 1 175 ? -6.515 -3.414 5.691 1.00 78.94 175 ARG A CA 1
ATOM 1394 C C . ARG A 1 175 ? -6.313 -2.392 4.584 1.00 78.94 175 ARG A C 1
ATOM 1396 O O . ARG A 1 175 ? -5.979 -2.738 3.457 1.00 78.94 175 ARG A O 1
ATOM 1403 N N . VAL A 1 176 ? -6.413 -1.125 4.953 1.00 85.88 176 VAL A N 1
ATOM 1404 C CA . VAL A 1 176 ? -6.174 0.032 4.078 1.00 85.88 176 VAL A CA 1
ATOM 1405 C C . VAL A 1 176 ? -4.794 -0.036 3.415 1.00 85.88 176 VAL A C 1
ATOM 1407 O O . VAL A 1 176 ? -4.660 0.223 2.224 1.00 85.88 176 VAL A O 1
ATOM 1410 N N . MET A 1 177 ? -3.777 -0.488 4.155 1.00 88.88 177 MET A N 1
ATOM 1411 C CA . MET A 1 177 ? -2.429 -0.693 3.615 1.00 88.88 177 MET A CA 1
ATOM 1412 C C . MET A 1 177 ? -2.349 -1.791 2.554 1.00 88.88 177 MET A C 1
ATOM 1414 O O . MET A 1 177 ? -1.515 -1.693 1.658 1.00 88.88 177 MET A O 1
ATOM 1418 N N . ASP A 1 178 ? -3.179 -2.831 2.649 1.00 90.38 178 ASP A N 1
ATOM 1419 C CA . ASP A 1 178 ? -3.190 -3.898 1.646 1.00 90.38 178 ASP A CA 1
ATOM 1420 C C . ASP A 1 178 ? -3.823 -3.378 0.350 1.00 90.38 178 ASP A C 1
ATOM 1422 O O . ASP A 1 178 ? -3.302 -3.649 -0.725 1.00 90.38 178 ASP A O 1
ATOM 1426 N N . ALA A 1 179 ? -4.875 -2.556 0.447 1.00 91.62 179 ALA A N 1
ATOM 1427 C CA . ALA A 1 179 ? -5.465 -1.884 -0.710 1.00 91.62 179 ALA A CA 1
ATOM 1428 C C . ALA A 1 179 ? -4.473 -0.920 -1.383 1.00 91.62 179 ALA A C 1
ATOM 1430 O O . ALA A 1 179 ? -4.285 -0.995 -2.593 1.00 91.62 179 ALA A O 1
ATOM 1431 N N . PHE A 1 180 ? -3.779 -0.084 -0.602 1.00 94.38 180 PHE A N 1
ATOM 1432 C CA . PHE A 1 180 ? -2.723 0.802 -1.105 1.00 94.38 180 PHE A CA 1
ATOM 1433 C C . PHE A 1 180 ? -1.613 0.035 -1.836 1.00 94.38 180 PHE A C 1
ATOM 1435 O O . PHE A 1 180 ? -1.313 0.329 -2.991 1.00 94.38 180 PHE A O 1
ATOM 1442 N N . ARG A 1 181 ? -1.050 -1.004 -1.205 1.00 94.12 181 ARG A N 1
ATOM 1443 C CA . ARG A 1 181 ? -0.015 -1.840 -1.832 1.00 94.12 181 ARG A CA 1
ATOM 1444 C C . ARG A 1 181 ? -0.522 -2.545 -3.081 1.00 94.12 181 ARG A C 1
ATOM 1446 O O . ARG A 1 181 ? 0.211 -2.622 -4.057 1.00 94.12 181 ARG A O 1
ATOM 1453 N N . GLN A 1 182 ? -1.758 -3.042 -3.068 1.00 95.12 182 GLN A N 1
ATOM 1454 C CA . GLN A 1 182 ? -2.351 -3.662 -4.248 1.00 95.12 182 GLN A CA 1
ATOM 1455 C C . GLN A 1 182 ? -2.493 -2.656 -5.394 1.00 95.12 182 GLN A C 1
ATOM 1457 O O . GLN A 1 182 ? -2.235 -3.016 -6.535 1.00 95.12 182 GLN A O 1
ATOM 1462 N N . GLY A 1 183 ? -2.852 -1.404 -5.095 1.00 95.62 183 GLY A N 1
ATOM 1463 C CA . GLY A 1 183 ? -2.856 -0.309 -6.063 1.00 95.62 183 GLY A CA 1
ATOM 1464 C C . GLY A 1 183 ? -1.497 -0.124 -6.735 1.00 95.62 183 GLY A C 1
ATOM 1465 O O . GLY A 1 183 ? -1.420 -0.150 -7.959 1.00 95.62 183 GLY A O 1
ATOM 1466 N N . MET A 1 184 ? -0.426 -0.044 -5.938 1.00 97.06 184 MET A N 1
ATOM 1467 C CA . MET A 1 184 ? 0.942 0.066 -6.463 1.00 97.06 184 MET A CA 1
ATOM 1468 C C . MET A 1 184 ? 1.344 -1.151 -7.302 1.00 97.06 184 MET A C 1
ATOM 1470 O O . MET A 1 184 ? 1.895 -1.019 -8.391 1.00 97.06 184 MET A O 1
ATOM 1474 N N . LEU A 1 185 ? 1.051 -2.351 -6.792 1.00 96.88 185 LEU A N 1
ATOM 1475 C CA . LEU A 1 185 ? 1.379 -3.602 -7.467 1.00 96.88 185 LEU A CA 1
ATOM 1476 C C . LEU A 1 185 ? 0.626 -3.766 -8.785 1.00 96.88 185 LEU A C 1
ATOM 1478 O O . LEU A 1 185 ? 1.155 -4.393 -9.689 1.00 96.88 185 LEU A O 1
ATOM 1482 N N . ASN A 1 186 ? -0.584 -3.222 -8.918 1.00 96.19 186 ASN A N 1
ATOM 1483 C CA . ASN A 1 186 ? -1.316 -3.287 -10.179 1.00 96.19 186 ASN A CA 1
ATOM 1484 C C . ASN A 1 186 ? -0.559 -2.570 -11.302 1.00 96.19 186 ASN A C 1
ATOM 1486 O O . ASN A 1 186 ? -0.436 -3.141 -12.380 1.00 96.19 186 ASN A O 1
ATOM 1490 N N . GLU A 1 187 ? -0.008 -1.381 -11.044 1.00 95.88 187 GLU A N 1
ATOM 1491 C CA . GLU A 1 187 ? 0.791 -0.658 -12.045 1.00 95.88 187 GLU A CA 1
ATOM 1492 C C . GLU A 1 187 ? 2.126 -1.353 -12.331 1.00 95.88 187 GLU A C 1
ATOM 1494 O O . GLU A 1 187 ? 2.528 -1.521 -13.483 1.00 95.88 187 GLU A O 1
ATOM 1499 N N . TYR A 1 188 ? 2.766 -1.882 -11.289 1.00 97.06 188 TYR A N 1
ATOM 1500 C CA . TYR A 1 188 ? 3.947 -2.726 -11.442 1.00 97.06 188 TYR A CA 1
ATOM 1501 C C . TYR A 1 188 ? 3.678 -3.962 -12.313 1.00 97.06 188 TYR A C 1
ATOM 1503 O O . TYR A 1 188 ? 4.462 -4.277 -13.208 1.00 97.06 188 TYR A O 1
ATOM 1511 N N . HIS A 1 189 ? 2.549 -4.646 -12.107 1.00 96.88 189 HIS A N 1
ATOM 1512 C CA . HIS A 1 189 ? 2.143 -5.781 -12.934 1.00 96.88 189 HIS A CA 1
ATOM 1513 C C . HIS A 1 189 ? 1.855 -5.361 -14.378 1.00 96.88 189 HIS A C 1
ATOM 1515 O O . HIS A 1 189 ? 2.312 -6.047 -15.290 1.00 96.88 189 HIS A O 1
ATOM 1521 N N . TYR A 1 190 ? 1.172 -4.230 -14.599 1.00 95.44 190 TYR A N 1
ATOM 1522 C CA . TYR A 1 190 ? 0.974 -3.697 -15.951 1.00 95.44 190 TYR A CA 1
ATOM 1523 C C . TYR A 1 190 ? 2.312 -3.449 -16.655 1.00 95.44 190 TYR A C 1
ATOM 1525 O O . TYR A 1 190 ? 2.486 -3.852 -17.805 1.00 95.44 190 TYR A O 1
ATOM 1533 N N . THR A 1 191 ? 3.295 -2.885 -15.950 1.00 96.62 191 THR A N 1
ATOM 1534 C CA . THR A 1 191 ? 4.639 -2.666 -16.497 1.00 96.62 191 THR A CA 1
ATOM 1535 C C . THR A 1 191 ? 5.358 -3.975 -16.829 1.00 96.62 191 THR A C 1
ATOM 1537 O O . THR A 1 191 ? 5.981 -4.078 -17.884 1.00 96.62 191 THR A O 1
ATOM 1540 N N . LEU A 1 192 ? 5.260 -4.997 -15.972 1.00 97.19 192 LEU A N 1
ATOM 1541 C CA . LEU A 1 192 ? 5.855 -6.315 -16.227 1.00 97.19 192 LEU A CA 1
ATOM 1542 C C . LEU A 1 192 ? 5.280 -6.995 -17.479 1.00 97.19 192 LEU A C 1
ATOM 1544 O O . LEU A 1 192 ? 6.016 -7.689 -18.188 1.00 97.19 192 LEU A O 1
ATOM 1548 N N . GLU A 1 193 ? 3.980 -6.822 -17.726 1.00 96.69 193 GLU A N 1
ATOM 1549 C CA . GLU A 1 193 ? 3.246 -7.431 -18.841 1.00 96.69 193 GLU A CA 1
ATOM 1550 C C . GLU A 1 193 ? 3.427 -6.699 -20.177 1.00 96.69 193 GLU A C 1
ATOM 1552 O O . GLU A 1 193 ? 3.099 -7.265 -21.225 1.00 96.69 193 GLU A O 1
ATOM 1557 N N . ASN A 1 194 ? 3.973 -5.477 -20.171 1.00 95.81 194 ASN A N 1
ATOM 1558 C CA . ASN A 1 194 ? 4.298 -4.762 -21.401 1.00 95.81 194 ASN A CA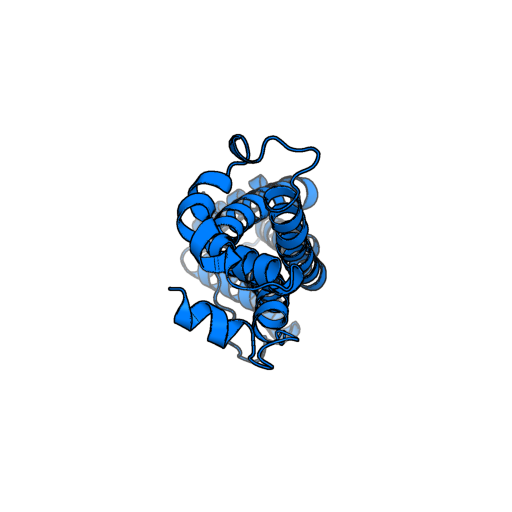 1
ATOM 1559 C C . ASN A 1 194 ? 5.229 -5.598 -22.289 1.00 95.81 194 ASN A C 1
ATOM 1561 O O . ASN A 1 194 ? 6.052 -6.379 -21.811 1.00 95.81 194 ASN A O 1
ATOM 1565 N N . VAL A 1 195 ? 5.102 -5.425 -23.602 1.00 96.69 195 VAL A N 1
ATOM 1566 C CA . VAL A 1 195 ? 5.901 -6.150 -24.593 1.00 96.69 195 VAL A CA 1
ATOM 1567 C C . VAL A 1 195 ? 6.789 -5.160 -25.322 1.00 96.69 195 VAL A C 1
ATOM 1569 O O . VAL A 1 195 ? 6.300 -4.179 -25.884 1.00 96.69 195 VAL A O 1
ATOM 1572 N N . ASP A 1 196 ? 8.089 -5.435 -25.334 1.00 96.75 196 ASP A N 1
ATOM 1573 C CA . ASP A 1 196 ? 9.030 -4.670 -26.138 1.00 96.75 196 ASP A CA 1
ATOM 1574 C C . ASP A 1 196 ? 8.733 -4.891 -27.634 1.00 96.75 196 ASP A C 1
ATOM 1576 O O . ASP A 1 196 ? 8.681 -6.039 -28.096 1.00 96.75 196 ASP A O 1
ATOM 1580 N N . PRO A 1 197 ? 8.518 -3.821 -28.420 1.00 95.00 197 PRO A N 1
ATOM 1581 C CA . PRO A 1 197 ? 8.089 -3.953 -29.807 1.00 95.00 197 PRO A CA 1
ATOM 1582 C C . PRO A 1 197 ? 9.166 -4.559 -30.715 1.00 95.00 197 PRO A C 1
ATOM 1584 O O . PRO A 1 197 ? 8.817 -5.155 -31.736 1.00 95.00 197 PRO A O 1
ATOM 1587 N N . ASP A 1 198 ? 10.446 -4.456 -30.354 1.00 95.00 198 ASP A N 1
ATOM 1588 C CA . ASP A 1 198 ? 11.554 -4.912 -31.194 1.00 95.00 198 ASP A CA 1
ATOM 1589 C C . ASP A 1 198 ? 11.846 -6.409 -31.013 1.00 95.00 198 ASP A C 1
ATOM 1591 O O . ASP A 1 198 ? 12.038 -7.142 -31.985 1.00 95.00 198 ASP A O 1
ATOM 1595 N N . THR A 1 199 ? 11.850 -6.883 -29.769 1.00 94.25 199 THR A N 1
ATOM 1596 C CA . THR A 1 199 ? 12.158 -8.272 -29.396 1.00 94.25 199 THR A CA 1
ATOM 1597 C C . THR A 1 199 ? 10.917 -9.151 -29.267 1.00 94.25 199 THR A C 1
ATOM 1599 O O . THR A 1 199 ? 11.040 -10.376 -29.307 1.00 94.25 199 THR A O 1
ATOM 1602 N N . GLN A 1 200 ? 9.727 -8.548 -29.133 1.00 96.19 200 GLN A N 1
ATOM 1603 C CA . GLN A 1 200 ? 8.459 -9.227 -28.826 1.00 96.19 200 GLN A CA 1
ATOM 1604 C C . GLN A 1 200 ? 8.482 -9.991 -27.491 1.00 96.19 200 GLN A C 1
ATOM 1606 O O . GLN A 1 200 ? 7.665 -10.886 -27.265 1.00 96.19 200 GLN A O 1
ATOM 1611 N N . GLN A 1 201 ? 9.421 -9.654 -26.606 1.00 96.94 201 GLN A N 1
ATOM 1612 C CA . GLN A 1 201 ? 9.538 -10.244 -25.279 1.00 96.94 201 GLN A CA 1
ATOM 1613 C C . GLN A 1 201 ? 8.828 -9.367 -24.243 1.00 96.94 201 GLN A C 1
ATOM 1615 O O . GLN A 1 201 ? 8.815 -8.140 -24.375 1.00 96.94 201 GLN A O 1
ATOM 1620 N N . PRO A 1 202 ? 8.226 -9.974 -23.208 1.00 97.31 202 PRO A N 1
ATOM 1621 C CA . PRO A 1 202 ? 7.645 -9.210 -22.116 1.00 97.31 202 PRO A CA 1
ATOM 1622 C C . PRO A 1 202 ? 8.746 -8.538 -21.282 1.00 97.31 202 PRO A C 1
ATOM 1624 O O . PRO A 1 202 ? 9.827 -9.110 -21.104 1.00 97.31 202 PRO A O 1
ATOM 1627 N N . ILE A 1 203 ? 8.468 -7.356 -20.724 1.00 97.75 203 ILE A N 1
ATOM 1628 C CA . ILE A 1 203 ? 9.447 -6.576 -19.950 1.00 97.75 203 ILE A CA 1
ATOM 1629 C C . ILE A 1 203 ? 10.007 -7.391 -18.783 1.00 97.75 203 ILE A C 1
ATOM 1631 O O . ILE A 1 203 ? 11.209 -7.325 -18.536 1.00 97.75 203 ILE A O 1
ATOM 1635 N N . PHE A 1 204 ? 9.199 -8.210 -18.098 1.00 97.19 204 PHE A N 1
ATOM 1636 C CA . PHE A 1 204 ? 9.716 -9.042 -17.002 1.00 97.19 204 PHE A CA 1
ATOM 1637 C C . PHE A 1 204 ? 10.849 -9.979 -17.452 1.00 97.19 204 PHE A C 1
ATOM 1639 O O . PHE A 1 204 ? 11.765 -10.253 -16.679 1.00 97.19 204 PHE A O 1
ATOM 1646 N N . GLN A 1 205 ? 10.798 -10.478 -18.693 1.00 97.38 205 GLN A N 1
ATOM 1647 C CA . GLN A 1 205 ? 11.849 -11.334 -19.231 1.00 97.38 205 GLN A CA 1
ATOM 1648 C C . GLN A 1 205 ? 13.117 -10.520 -19.482 1.00 97.38 205 GLN A C 1
ATOM 1650 O O . GLN A 1 205 ? 14.189 -10.934 -19.046 1.00 97.38 205 GLN A O 1
ATOM 1655 N N . LEU A 1 206 ? 12.982 -9.353 -20.117 1.00 96.38 206 LEU A N 1
ATOM 1656 C CA . LEU A 1 206 ? 14.107 -8.447 -20.355 1.00 96.38 206 LEU A CA 1
ATOM 1657 C C . LEU A 1 206 ? 14.765 -8.025 -19.039 1.00 96.38 206 LEU A C 1
ATOM 1659 O O . LEU A 1 206 ? 15.984 -8.055 -18.918 1.00 96.38 206 LEU A O 1
ATOM 1663 N N . TRP A 1 207 ? 13.967 -7.712 -18.017 1.00 95.56 207 TRP A N 1
ATOM 1664 C CA . TRP A 1 207 ? 14.492 -7.327 -16.713 1.00 95.56 207 TRP A CA 1
ATOM 1665 C C . TRP A 1 207 ? 15.291 -8.461 -16.060 1.00 95.56 207 TRP A C 1
ATOM 1667 O O . TRP A 1 207 ? 16.415 -8.224 -15.623 1.00 95.56 207 TRP A O 1
ATOM 1677 N N . MET A 1 208 ? 14.796 -9.707 -16.086 1.00 95.50 208 MET A N 1
ATOM 1678 C CA . MET A 1 208 ? 15.542 -10.870 -15.575 1.00 95.50 208 MET A CA 1
ATOM 1679 C C . MET A 1 208 ? 16.904 -11.068 -16.254 1.00 95.50 208 MET A C 1
ATOM 1681 O O . MET A 1 208 ? 17.850 -11.504 -15.604 1.00 95.50 208 MET A O 1
ATOM 1685 N N . GLU A 1 209 ? 17.013 -10.761 -17.547 1.00 93.31 209 GLU A N 1
ATOM 1686 C CA . GLU A 1 209 ? 18.269 -10.856 -18.305 1.00 93.31 209 GLU A CA 1
ATOM 1687 C C . GLU A 1 209 ? 19.276 -9.756 -17.918 1.00 93.31 209 GLU A C 1
ATOM 1689 O O . GLU A 1 209 ? 20.466 -9.864 -18.221 1.00 93.31 209 GLU A O 1
ATOM 1694 N N . THR A 1 210 ? 18.806 -8.719 -17.221 1.00 87.44 210 THR A N 1
ATOM 1695 C CA . THR A 1 210 ? 19.579 -7.534 -16.834 1.00 87.44 210 THR A CA 1
ATOM 1696 C C . THR A 1 210 ? 19.852 -7.404 -15.331 1.00 87.44 210 THR A C 1
ATOM 1698 O O . THR A 1 210 ? 20.521 -6.445 -14.933 1.00 87.44 210 THR A O 1
ATOM 1701 N N . LEU A 1 211 ? 19.359 -8.329 -14.496 1.00 85.75 211 LEU A N 1
ATOM 1702 C CA . LEU A 1 211 ? 19.656 -8.388 -13.054 1.00 85.75 211 LEU A CA 1
ATOM 1703 C C . LEU A 1 211 ? 21.157 -8.594 -12.804 1.00 85.75 211 LEU A C 1
ATOM 1705 O O . LEU A 1 211 ? 21.734 -7.733 -12.093 1.00 85.75 211 LEU A O 1
#

Foldseek 3Di:
DPPCPVDPLPVDDQPDPVVLVVVLVVVCVLCPVNSVLVVLLLQLLLQLLVLLDLLVLLQVLQVLLVVLLVLLVLCPDPPDDPNVPPPCCVQCVVCVVVLVVAPDPLLSSLLSSLSCLVVSVVVVLVVVSVVSVVSSCVGRVVVSNVVSLVVCCVRPPPVSVVSVSSSCSNSVNDDSSVSSNNSNVVVNVVSQQDARPPPRDGSVVVNVVRD

Radius of gyration: 23.56 Å; chains: 1; bounding box: 52×36×66 Å

Sequence (211 aa):
MELRIQGIGTGGINPSARTVFTKLKSYFELLGNDQHILIRYISGMIAATNVTMLDEAASYGFDVADQLHQICTDLLDKHGANPEYHEYYTAISAKRDLFSIYPTESTVQSLYYLELFDLHAELSVNEYILRQEKNIREFAGLPEVGHYYEILEQKLGAAAKDLNDLLLEHFVCARVMDAFRQGMLNEYHYTLENVDPDTQQPIFQLWMETL

Secondary structure (DSSP, 8-state):
----------SSPPPPHHHHHHHHHHHHHHHGGGHHHHHHHHHHHHHHHHHS-HHHHHHHHHHHHHHHHHHHHHHH-SSS--GGGSTTHHHHHTTHHHHTT---HHHHHHHHHHHHHHHHHHHHHHHHHHHHHHHHHHHH-HHHHHHHHHHHHHHHTHHHHHHHHHHHHHH-SS-HHHHHHHHHHHHHHHHHH-B-TTT--BHHHHHHHH-